Protein AF-A0A7M1KQM7-F1 (afdb_monomer_lite)

Structure (mmCIF, N/CA/C/O backbone):
data_AF-A0A7M1KQM7-F1
#
_entry.id   AF-A0A7M1KQM7-F1
#
loop_
_atom_site.group_PDB
_atom_site.id
_atom_site.type_symbol
_atom_site.label_atom_id
_atom_site.label_alt_id
_atom_site.label_comp_id
_atom_site.label_asym_id
_atom_site.label_entity_id
_atom_site.label_seq_id
_atom_site.pdbx_PDB_ins_code
_atom_site.Cartn_x
_atom_site.Cartn_y
_atom_site.Cartn_z
_atom_site.occupancy
_atom_site.B_iso_or_equiv
_atom_site.auth_seq_id
_atom_site.auth_comp_id
_atom_site.auth_asym_id
_atom_site.auth_atom_id
_atom_site.pdbx_PDB_model_num
ATOM 1 N N . MET A 1 1 ? -65.980 -14.344 124.881 1.00 56.12 1 MET A N 1
ATOM 2 C CA . MET A 1 1 ? -65.817 -13.126 124.056 1.00 56.12 1 MET A CA 1
ATOM 3 C C . MET A 1 1 ? -64.634 -13.284 123.102 1.00 56.12 1 MET A C 1
ATOM 5 O O . MET A 1 1 ? -64.828 -13.058 121.921 1.00 56.12 1 MET A O 1
ATOM 9 N N . GLU A 1 2 ? -63.477 -13.777 123.558 1.00 60.97 2 GLU A N 1
ATOM 10 C CA . GLU A 1 2 ? -62.238 -13.902 122.756 1.00 60.97 2 GLU A CA 1
ATOM 11 C C . GLU A 1 2 ? -62.325 -14.814 121.515 1.00 60.97 2 GLU A C 1
ATOM 13 O O . GLU A 1 2 ? -61.869 -14.420 120.448 1.00 60.97 2 GLU A O 1
ATOM 18 N N . ALA A 1 3 ? -62.983 -15.978 121.586 1.00 63.72 3 ALA A N 1
ATOM 19 C CA . ALA A 1 3 ? -63.083 -16.894 120.435 1.00 63.72 3 ALA A CA 1
ATOM 20 C C . ALA A 1 3 ? -63.876 -16.323 119.238 1.00 63.72 3 ALA A C 1
ATOM 22 O O . ALA A 1 3 ? -63.574 -16.627 118.091 1.00 63.72 3 ALA A O 1
ATOM 23 N N . ARG A 1 4 ? -64.867 -15.454 119.492 1.00 59.78 4 ARG A N 1
ATOM 24 C CA . ARG A 1 4 ? -65.613 -14.758 118.425 1.00 59.78 4 ARG A CA 1
ATOM 25 C C . ARG A 1 4 ? -64.806 -13.610 117.816 1.00 59.78 4 ARG A C 1
ATOM 27 O O . ARG A 1 4 ? -65.062 -13.249 116.679 1.00 59.78 4 ARG A O 1
ATOM 34 N N . VAL A 1 5 ? -63.853 -13.045 118.561 1.00 67.75 5 VAL A N 1
ATOM 35 C CA . VAL A 1 5 ? -62.966 -11.968 118.090 1.00 67.75 5 VAL A CA 1
ATOM 36 C C . VAL A 1 5 ? -61.867 -12.529 117.181 1.00 67.75 5 VAL A C 1
ATOM 38 O O . VAL A 1 5 ? -61.558 -11.904 116.174 1.00 67.75 5 VAL A O 1
ATOM 41 N N . GLY A 1 6 ? -61.340 -13.724 117.477 1.00 71.56 6 GLY A N 1
ATOM 42 C CA . GLY A 1 6 ? -60.379 -14.421 116.609 1.00 71.56 6 GLY A CA 1
ATOM 43 C C . GLY A 1 6 ? -60.964 -14.841 115.253 1.00 71.56 6 GLY A C 1
ATOM 44 O O . GLY A 1 6 ? -60.370 -14.545 114.223 1.00 71.56 6 GLY A O 1
ATOM 45 N N . ASP A 1 7 ? -62.162 -15.437 115.243 1.00 74.81 7 ASP A N 1
ATOM 46 C CA . ASP A 1 7 ? -62.882 -15.812 114.007 1.00 74.81 7 ASP A CA 1
ATOM 47 C C . ASP A 1 7 ? -63.251 -14.585 113.149 1.00 74.81 7 ASP A C 1
ATOM 49 O O . ASP A 1 7 ? -63.135 -14.599 111.925 1.00 74.81 7 ASP A O 1
ATOM 53 N N . LEU A 1 8 ? -63.636 -13.473 113.788 1.00 72.25 8 LEU A N 1
ATOM 54 C CA . LEU A 1 8 ? -63.884 -12.206 113.092 1.00 72.25 8 LEU A CA 1
ATOM 55 C C . LEU A 1 8 ? -62.605 -11.601 112.495 1.00 72.25 8 LEU A C 1
ATOM 57 O O . LEU A 1 8 ? -62.683 -11.017 111.417 1.00 72.25 8 LEU A O 1
ATOM 61 N N . ALA A 1 9 ? -61.456 -11.753 113.160 1.00 74.56 9 ALA A N 1
ATOM 62 C CA . ALA A 1 9 ? -60.165 -11.261 112.676 1.00 74.56 9 ALA A CA 1
ATOM 63 C C . ALA A 1 9 ? -59.629 -12.073 111.483 1.00 74.56 9 ALA A C 1
ATOM 65 O O . ALA A 1 9 ? -59.080 -11.506 110.542 1.00 74.56 9 ALA A O 1
ATOM 66 N N . GLU A 1 10 ? -59.813 -13.394 111.487 1.00 77.88 10 GLU A N 1
ATOM 67 C CA . GLU A 1 10 ? -59.432 -14.256 110.361 1.00 77.88 10 GLU A CA 1
ATOM 68 C C . GLU A 1 10 ? -60.314 -13.983 109.134 1.00 77.88 10 GLU A C 1
ATOM 70 O O . GLU A 1 10 ? -59.815 -13.798 108.023 1.00 77.88 10 GLU A O 1
ATOM 75 N N . ARG A 1 11 ? -61.627 -13.829 109.347 1.00 75.69 11 ARG A N 1
ATOM 76 C CA . ARG A 1 11 ? -62.571 -13.457 108.286 1.00 75.69 11 ARG A CA 1
ATOM 77 C C . ARG A 1 11 ? -62.352 -12.045 107.753 1.00 75.69 11 ARG A C 1
ATOM 79 O O . ARG A 1 11 ? -62.569 -11.839 106.564 1.00 75.69 11 ARG A O 1
ATOM 86 N N . SER A 1 12 ? -61.929 -11.082 108.579 1.00 78.94 12 SER A N 1
ATOM 87 C CA . SER A 1 12 ? -61.581 -9.740 108.088 1.00 78.94 12 SER A CA 1
ATOM 88 C C . SER A 1 12 ? -60.332 -9.755 107.210 1.00 78.94 12 SER A C 1
ATOM 90 O O . SER A 1 12 ? -60.276 -9.018 106.237 1.00 78.94 12 SER A O 1
ATOM 92 N N . LEU A 1 13 ? -59.369 -10.630 107.508 1.00 79.81 13 LEU A N 1
ATOM 93 C CA . LEU A 1 13 ? -58.123 -10.756 106.750 1.00 79.81 13 LEU A CA 1
ATOM 94 C C . LEU A 1 13 ? -58.350 -11.413 105.374 1.00 79.81 13 LEU A C 1
ATOM 96 O O . LEU A 1 13 ? -57.775 -10.976 104.378 1.00 79.81 13 LEU A O 1
ATOM 100 N N . ASP A 1 14 ? -59.230 -12.418 105.297 1.00 84.00 14 ASP A N 1
ATOM 101 C CA . ASP A 1 14 ? -59.686 -13.008 104.025 1.00 84.00 14 ASP A CA 1
ATOM 102 C C . ASP A 1 14 ? -60.515 -12.008 103.194 1.00 84.00 14 ASP A C 1
ATOM 104 O O . ASP A 1 14 ? -60.333 -11.895 101.980 1.00 84.00 14 ASP A O 1
ATOM 108 N N . LEU A 1 15 ? -61.365 -11.207 103.850 1.00 83.31 15 LEU A N 1
ATOM 109 C CA . LEU A 1 15 ? -62.095 -10.108 103.208 1.00 83.31 15 LEU A CA 1
ATOM 110 C C . LEU A 1 15 ? -61.153 -9.031 102.659 1.00 83.31 15 LEU A C 1
ATOM 112 O O . LEU A 1 15 ? -61.342 -8.620 101.519 1.00 83.31 15 LEU A O 1
ATOM 116 N N . ASP A 1 16 ? -60.120 -8.625 103.399 1.00 85.25 16 ASP A N 1
ATOM 117 C CA . ASP A 1 16 ? -59.116 -7.667 102.915 1.00 85.25 16 ASP A CA 1
ATOM 118 C C . ASP A 1 16 ? -58.360 -8.208 101.693 1.00 85.25 16 ASP A C 1
ATOM 120 O O . ASP A 1 16 ? -58.127 -7.478 100.729 1.00 85.25 16 ASP A O 1
ATOM 124 N N . GLN A 1 17 ? -58.023 -9.503 101.667 1.00 87.19 17 GLN A N 1
ATOM 125 C CA . GLN A 1 17 ? -57.405 -10.121 100.488 1.00 87.19 17 GLN A CA 1
ATOM 126 C C . GLN A 1 17 ? -58.352 -10.182 99.285 1.00 87.19 17 GLN A C 1
ATOM 128 O O . GLN A 1 17 ? -57.918 -9.970 98.149 1.00 87.19 17 GLN A O 1
ATOM 133 N N . GLN A 1 18 ? -59.636 -10.474 99.504 1.00 85.69 18 GLN A N 1
ATOM 134 C CA . GLN A 1 18 ? -60.640 -10.465 98.439 1.00 85.69 18 GLN A CA 1
ATOM 135 C C . GLN A 1 18 ? -60.878 -9.049 97.908 1.00 85.69 18 GLN A C 1
ATOM 137 O O . GLN A 1 18 ? -60.906 -8.868 96.692 1.00 85.69 18 GLN A O 1
ATOM 142 N N . VAL A 1 19 ? -60.967 -8.048 98.786 1.00 85.12 19 VAL A N 1
ATOM 143 C CA . VAL A 1 19 ? -61.084 -6.632 98.411 1.00 85.12 19 VAL A CA 1
ATOM 144 C C . VAL A 1 19 ? -59.852 -6.189 97.628 1.00 85.12 19 VAL A C 1
ATOM 146 O O . VAL A 1 19 ? -60.012 -5.663 96.534 1.00 85.12 19 VAL A O 1
ATOM 149 N N . ALA A 1 20 ? -58.638 -6.519 98.075 1.00 88.44 20 ALA A N 1
ATOM 150 C CA . ALA A 1 20 ? -57.411 -6.207 97.340 1.00 88.44 20 ALA A CA 1
ATOM 151 C C . ALA A 1 20 ? -57.357 -6.877 95.953 1.00 88.44 20 ALA A C 1
ATOM 153 O O . ALA A 1 20 ? -56.847 -6.301 94.991 1.00 88.44 20 ALA A O 1
ATOM 154 N N . ARG A 1 21 ? -57.887 -8.100 95.805 1.00 87.19 21 ARG A N 1
ATOM 155 C CA . ARG A 1 21 ? -58.015 -8.752 94.489 1.00 87.19 21 ARG A CA 1
ATOM 156 C C . ARG A 1 21 ? -59.047 -8.063 93.601 1.00 87.19 21 ARG A C 1
ATOM 158 O O . ARG A 1 21 ? -58.799 -7.945 92.406 1.00 87.19 21 ARG A O 1
ATOM 165 N N . ILE A 1 22 ? -60.172 -7.625 94.163 1.00 87.31 22 ILE A N 1
ATOM 166 C CA . ILE A 1 22 ? -61.219 -6.902 93.431 1.00 87.31 22 ILE A CA 1
ATOM 167 C C . ILE A 1 22 ? -60.716 -5.522 93.011 1.00 87.31 22 ILE A C 1
ATOM 169 O O . ILE A 1 22 ? -60.911 -5.154 91.862 1.00 87.31 22 ILE A O 1
ATOM 173 N N . GLU A 1 23 ? -60.021 -4.796 93.886 1.00 86.06 23 GLU A N 1
ATOM 174 C CA . GLU A 1 23 ? -59.410 -3.503 93.570 1.00 86.06 23 GLU A CA 1
ATOM 175 C C . GLU A 1 23 ? -58.349 -3.644 92.479 1.00 86.06 23 GLU A C 1
ATOM 177 O O . GLU A 1 23 ? -58.397 -2.916 91.495 1.00 86.06 23 GLU A O 1
ATOM 182 N N . ASN A 1 24 ? -57.458 -4.638 92.573 1.00 88.38 24 ASN A N 1
ATOM 183 C CA . ASN A 1 24 ? -56.479 -4.905 91.515 1.00 88.38 24 ASN A CA 1
ATOM 184 C C . ASN A 1 24 ? -57.142 -5.311 90.191 1.00 88.38 24 ASN A C 1
ATOM 186 O O . ASN A 1 24 ? -56.707 -4.876 89.127 1.00 88.38 24 ASN A O 1
ATOM 190 N N . ALA A 1 25 ? -58.194 -6.133 90.234 1.00 87.50 25 ALA A N 1
ATOM 191 C CA . ALA A 1 25 ? -58.947 -6.508 89.041 1.00 87.50 25 ALA A CA 1
ATOM 192 C C . ALA A 1 25 ? -59.708 -5.314 88.447 1.00 87.50 25 ALA A C 1
ATOM 194 O O . ALA A 1 25 ? -59.802 -5.209 87.227 1.00 87.50 25 ALA A O 1
ATOM 195 N N . ASN A 1 26 ? -60.220 -4.413 89.289 1.00 88.69 26 ASN A N 1
ATOM 196 C CA . ASN A 1 26 ? -60.906 -3.201 88.865 1.00 88.69 26 ASN A CA 1
ATOM 197 C C . ASN A 1 26 ? -59.924 -2.202 88.238 1.00 88.69 26 ASN A C 1
ATOM 199 O O . ASN A 1 26 ? -60.187 -1.727 87.141 1.00 88.69 26 ASN A O 1
ATOM 203 N N . SER A 1 27 ? -58.756 -1.978 88.849 1.00 87.25 27 SER A N 1
ATOM 204 C CA . SER A 1 27 ? -57.686 -1.155 88.265 1.00 87.25 27 SER A CA 1
ATOM 205 C C . SER A 1 27 ? -57.189 -1.725 86.935 1.00 87.25 27 SER A C 1
ATOM 207 O O . SER A 1 27 ? -57.088 -1.001 85.950 1.00 87.25 27 SER A O 1
ATOM 209 N N . ALA A 1 28 ? -56.966 -3.041 86.852 1.00 85.38 28 ALA A N 1
ATOM 210 C CA . ALA A 1 28 ? -56.590 -3.683 85.594 1.00 85.38 28 ALA A CA 1
ATOM 211 C C . ALA A 1 28 ? -57.697 -3.573 84.527 1.00 85.38 28 ALA A C 1
ATOM 213 O O . ALA A 1 28 ? -57.399 -3.420 83.346 1.00 85.38 28 ALA A O 1
ATOM 214 N N . ALA A 1 29 ? -58.974 -3.633 84.921 1.00 87.62 29 ALA A N 1
ATOM 215 C CA . ALA A 1 29 ? -60.106 -3.443 84.016 1.00 87.62 29 ALA A CA 1
ATOM 216 C C . ALA A 1 29 ? -60.269 -1.982 83.557 1.00 87.62 29 ALA A C 1
ATOM 218 O O . ALA A 1 29 ? -60.734 -1.760 82.439 1.00 87.62 29 ALA A O 1
ATOM 219 N N . GLU A 1 30 ? -59.875 -1.004 84.380 1.00 87.69 30 GLU A N 1
ATOM 220 C CA . GLU A 1 30 ? -59.833 0.420 84.024 1.00 87.69 30 GLU A CA 1
ATOM 221 C C . GLU A 1 30 ? -58.692 0.744 83.042 1.00 87.69 30 GLU A C 1
ATOM 223 O O . GLU A 1 30 ? -58.880 1.568 82.147 1.00 87.69 30 GLU A O 1
ATOM 228 N N . GLU A 1 31 ? -57.544 0.066 83.151 1.00 89.31 31 GLU A N 1
ATOM 229 C CA . GLU A 1 31 ? -56.387 0.241 82.253 1.00 89.31 31 GLU A CA 1
ATOM 230 C C . GLU A 1 31 ? -56.519 -0.537 80.927 1.00 89.31 31 GLU A C 1
ATOM 232 O O . GLU A 1 31 ? -56.030 -0.094 79.882 1.00 89.31 31 GLU A O 1
ATOM 237 N N . LEU A 1 32 ? -57.255 -1.656 80.925 1.00 92.31 32 LEU A N 1
ATOM 238 C CA . LEU A 1 32 ? -57.437 -2.538 79.764 1.00 92.31 32 LEU A CA 1
ATOM 239 C C . LEU A 1 32 ? -57.868 -1.821 78.463 1.00 92.31 32 LEU A C 1
ATOM 241 O O . LEU A 1 32 ? -57.336 -2.157 77.401 1.00 92.31 32 LEU A O 1
ATOM 245 N N . PRO A 1 33 ? -58.807 -0.849 78.467 1.00 91.44 33 PRO A N 1
ATOM 246 C CA . PRO A 1 33 ? -59.205 -0.137 77.255 1.00 91.44 33 PRO A CA 1
ATOM 247 C C . PRO A 1 33 ? -58.061 0.687 76.653 1.00 91.44 33 PRO A C 1
ATOM 249 O O . PRO A 1 33 ? -57.935 0.739 75.428 1.00 91.44 33 PRO A O 1
ATOM 252 N N . ALA A 1 34 ? -57.223 1.307 77.492 1.00 90.69 34 ALA A N 1
ATOM 253 C CA . ALA A 1 34 ? -56.072 2.091 77.050 1.00 90.69 34 ALA A CA 1
ATOM 254 C C . ALA A 1 34 ? -54.993 1.185 76.439 1.00 90.69 34 ALA A C 1
ATOM 256 O O . ALA A 1 34 ? -54.490 1.474 75.351 1.00 90.69 34 ALA A O 1
ATOM 257 N N . ASP A 1 35 ? -54.721 0.041 77.066 1.00 92.00 35 ASP A N 1
ATOM 258 C CA . ASP A 1 35 ? -53.799 -0.963 76.530 1.00 92.00 35 ASP A CA 1
ATOM 259 C C . ASP A 1 35 ? -54.292 -1.546 75.203 1.00 92.00 35 ASP A C 1
ATOM 261 O O . ASP A 1 35 ? -53.525 -1.655 74.246 1.00 92.00 35 ASP A O 1
ATOM 265 N N . LEU A 1 36 ? -55.587 -1.863 75.088 1.00 93.56 36 LEU A N 1
ATOM 266 C CA . LEU A 1 36 ? -56.189 -2.325 73.832 1.00 93.56 36 LEU A CA 1
ATOM 267 C C . LEU A 1 36 ? -56.081 -1.275 72.718 1.00 93.56 36 LEU A C 1
ATOM 269 O O . LEU A 1 36 ? -55.840 -1.630 71.558 1.00 93.56 36 LEU A O 1
ATOM 273 N N . GLN A 1 37 ? -56.233 0.008 73.054 1.00 93.56 37 GLN A N 1
ATOM 274 C CA . GLN A 1 37 ? -56.046 1.119 72.123 1.00 93.56 37 GLN A CA 1
ATOM 275 C C . GLN A 1 37 ? -54.586 1.189 71.643 1.00 93.56 37 GLN A C 1
ATOM 277 O O . GLN A 1 37 ? -54.341 1.211 70.435 1.00 93.56 37 GLN A O 1
ATOM 282 N N . LEU A 1 38 ? -53.619 1.126 72.565 1.00 94.06 38 LEU A N 1
ATOM 283 C CA . LEU A 1 38 ? -52.185 1.114 72.255 1.00 94.06 38 LEU A CA 1
ATOM 284 C C . LEU A 1 38 ? -51.795 -0.087 71.389 1.00 94.06 38 LEU A C 1
ATOM 286 O O . LEU A 1 38 ? -51.053 0.058 70.418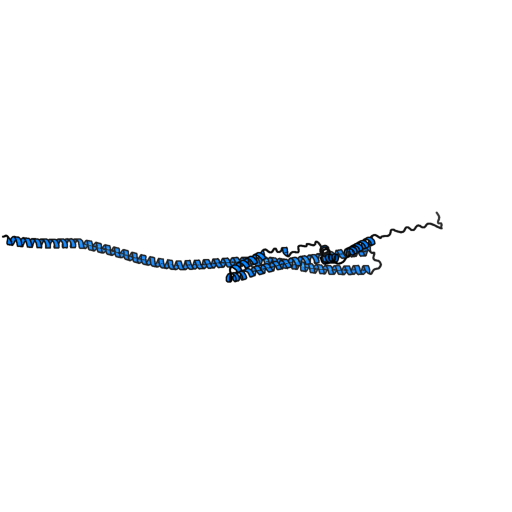 1.00 94.06 38 LEU A O 1
ATOM 290 N N . LEU A 1 39 ? -52.328 -1.273 71.686 1.00 93.94 39 LEU A N 1
ATOM 291 C CA . LEU A 1 39 ? -52.055 -2.497 70.931 1.00 93.94 39 LEU A CA 1
ATOM 292 C C . LEU A 1 39 ? -52.630 -2.416 69.510 1.00 93.94 39 LEU A C 1
ATOM 294 O O . LEU A 1 39 ? -52.005 -2.872 68.549 1.00 93.94 39 LEU A O 1
ATOM 298 N N . LYS A 1 40 ? -53.798 -1.779 69.354 1.00 95.06 40 LYS A N 1
ATOM 299 C CA . LYS A 1 40 ? -54.407 -1.498 68.049 1.00 95.06 40 LYS A CA 1
ATOM 300 C C . LYS A 1 40 ? -53.572 -0.507 67.236 1.00 95.06 40 LYS A C 1
ATOM 302 O O . LYS A 1 40 ? -53.341 -0.755 66.052 1.00 95.06 40 LYS A O 1
ATOM 307 N N . GLU A 1 41 ? -53.085 0.567 67.853 1.00 94.19 41 GLU A N 1
ATOM 308 C CA . GLU A 1 41 ? -52.198 1.543 67.207 1.00 94.19 41 GLU A CA 1
ATOM 309 C C . GLU A 1 41 ? -50.846 0.929 66.828 1.00 94.19 41 GLU A C 1
ATOM 311 O O . GLU A 1 41 ? -50.373 1.111 65.705 1.00 94.19 41 GLU A O 1
ATOM 316 N N . ALA A 1 42 ? -50.242 0.143 67.721 1.00 94.19 42 ALA A N 1
ATOM 317 C CA . ALA A 1 42 ? -49.013 -0.592 67.442 1.00 94.19 42 ALA A CA 1
ATOM 318 C C . ALA A 1 42 ? -49.205 -1.555 66.262 1.00 94.19 42 ALA A C 1
ATOM 320 O O . ALA A 1 42 ? -48.381 -1.583 65.348 1.00 94.19 42 ALA A O 1
ATOM 321 N N . ARG A 1 43 ? -50.331 -2.279 66.215 1.00 94.88 43 ARG A N 1
ATOM 322 C CA . ARG A 1 43 ? -50.672 -3.166 65.095 1.00 94.88 43 ARG A CA 1
ATOM 323 C C . ARG A 1 43 ? -50.855 -2.403 63.783 1.00 94.88 43 ARG A C 1
ATOM 325 O O . ARG A 1 43 ? -50.395 -2.878 62.750 1.00 94.88 43 ARG A O 1
ATOM 332 N N . GLN A 1 44 ? -51.477 -1.223 63.812 1.00 95.88 44 GLN A N 1
ATOM 333 C CA . GLN A 1 44 ? -51.585 -0.358 62.631 1.00 95.88 44 GLN A CA 1
ATOM 334 C C . GLN A 1 44 ? -50.215 0.129 62.147 1.00 95.88 44 GLN A C 1
ATOM 336 O O . GLN A 1 44 ? -49.956 0.112 60.947 1.00 95.88 44 GLN A O 1
ATOM 341 N N . ARG A 1 45 ? -49.314 0.516 63.058 1.00 95.25 45 ARG A N 1
ATOM 342 C CA . ARG A 1 45 ? -47.940 0.900 62.697 1.00 95.25 45 ARG A CA 1
ATOM 343 C C . ARG A 1 45 ? -47.178 -0.261 62.069 1.00 95.25 45 ARG A C 1
ATOM 345 O O . ARG A 1 45 ? -46.521 -0.059 61.054 1.00 95.25 45 ARG A O 1
ATOM 352 N N . VAL A 1 46 ? -47.299 -1.465 62.629 1.00 96.06 46 VAL A N 1
ATOM 353 C CA . VAL A 1 46 ? -46.702 -2.677 62.048 1.00 96.06 46 VAL A CA 1
ATOM 354 C C . VAL A 1 46 ? -47.247 -2.925 60.642 1.00 96.06 46 VAL A C 1
ATOM 356 O O . VAL A 1 46 ? -46.459 -3.167 59.738 1.00 96.06 46 VAL A O 1
ATOM 359 N N . ASP A 1 47 ? -48.557 -2.794 60.422 1.00 94.81 47 ASP A N 1
ATOM 360 C CA . ASP A 1 47 ? -49.166 -2.977 59.095 1.00 94.81 47 ASP A CA 1
ATOM 361 C C . ASP A 1 47 ? -48.642 -1.963 58.059 1.00 94.81 47 ASP A C 1
ATOM 363 O O . ASP A 1 47 ? -48.351 -2.325 56.920 1.00 94.81 47 ASP A O 1
ATOM 367 N N . ILE A 1 48 ? -48.449 -0.700 58.460 1.00 95.25 48 ILE A N 1
ATOM 368 C CA . ILE A 1 48 ? -47.843 0.335 57.605 1.00 95.25 48 ILE A CA 1
ATOM 369 C C . ILE A 1 48 ? -46.390 -0.017 57.267 1.00 95.25 48 ILE A C 1
ATOM 371 O O . ILE A 1 48 ? -45.993 0.078 56.107 1.00 95.25 48 ILE A O 1
ATOM 375 N N . VAL A 1 49 ? -45.602 -0.438 58.260 1.00 95.50 49 VAL A N 1
ATOM 376 C CA . VAL A 1 49 ? -44.194 -0.812 58.062 1.00 95.50 49 VAL A CA 1
ATOM 377 C C . VAL A 1 49 ? -44.071 -2.036 57.157 1.00 95.50 49 VAL A C 1
ATOM 379 O O . VAL A 1 49 ? -43.228 -2.037 56.268 1.00 95.50 49 VAL A O 1
ATOM 382 N N . VAL A 1 50 ? -44.929 -3.046 57.329 1.00 96.06 50 VAL A N 1
ATOM 383 C CA . VAL A 1 50 ? -44.952 -4.242 56.472 1.00 96.06 50 VAL A CA 1
ATOM 384 C C . VAL A 1 50 ? -45.290 -3.868 55.029 1.00 96.06 50 VAL A C 1
ATOM 386 O O . VAL A 1 50 ? -44.567 -4.262 54.120 1.00 96.06 50 VAL A O 1
ATOM 389 N N . LYS A 1 51 ? -46.310 -3.028 54.810 1.00 95.06 51 LYS A N 1
ATOM 390 C CA . LYS A 1 51 ? -46.647 -2.527 53.465 1.00 95.06 51 LYS A CA 1
ATOM 391 C C . LYS A 1 51 ? -45.506 -1.728 52.831 1.00 95.06 51 LYS A C 1
ATOM 393 O O . LYS A 1 51 ? -45.261 -1.865 51.635 1.00 95.06 51 LYS A O 1
ATOM 398 N N . GLY A 1 52 ? -44.811 -0.908 53.622 1.00 95.25 52 GLY A N 1
ATOM 399 C CA . GLY A 1 52 ? -43.611 -0.197 53.181 1.00 95.25 52 GLY A CA 1
ATOM 400 C C . GLY A 1 52 ? -42.498 -1.162 52.768 1.00 95.25 52 GLY A C 1
ATOM 401 O O . GLY A 1 52 ? -41.971 -1.050 51.667 1.00 95.25 52 GLY A O 1
ATOM 402 N N . ALA A 1 53 ? -42.220 -2.169 53.598 1.00 95.56 53 ALA A N 1
ATOM 403 C CA . ALA A 1 53 ? -41.206 -3.183 53.328 1.00 95.56 53 ALA A CA 1
ATOM 404 C C . ALA A 1 53 ? -41.514 -4.022 52.075 1.00 95.56 53 ALA A C 1
ATOM 406 O O . ALA A 1 53 ? -40.601 -4.316 51.303 1.00 95.56 53 ALA A O 1
ATOM 407 N N . ASP A 1 54 ? -42.780 -4.372 51.832 1.00 94.88 54 ASP A N 1
ATOM 408 C CA . ASP A 1 54 ? -43.195 -5.077 50.612 1.00 94.88 54 ASP A CA 1
ATOM 409 C C . ASP A 1 54 ? -42.980 -4.214 49.357 1.00 94.88 54 ASP A C 1
ATOM 411 O O . ASP A 1 54 ? -42.482 -4.701 48.337 1.00 94.88 54 ASP A O 1
ATOM 415 N N . SER A 1 55 ? -43.299 -2.917 49.439 1.00 95.75 55 SER A N 1
ATOM 416 C CA . SER A 1 55 ? -43.046 -1.955 48.359 1.00 95.75 55 SER A CA 1
ATOM 417 C C . SER A 1 55 ? -41.549 -1.785 48.086 1.00 95.75 55 SER A C 1
ATOM 419 O O . SER A 1 55 ? -41.117 -1.831 46.932 1.00 95.75 55 SER A O 1
ATOM 421 N N . ASP A 1 56 ? -40.742 -1.629 49.136 1.00 95.00 56 ASP A N 1
ATOM 422 C CA . ASP A 1 56 ? -39.290 -1.483 49.020 1.00 95.00 56 ASP A CA 1
ATOM 423 C C . ASP A 1 56 ? -38.651 -2.749 48.444 1.00 95.00 56 ASP A C 1
ATOM 425 O O . ASP A 1 56 ? -37.796 -2.667 47.561 1.00 95.00 56 ASP A O 1
ATOM 429 N N . LYS A 1 57 ? -39.111 -3.934 48.862 1.00 95.88 57 LYS A N 1
ATOM 430 C CA . LYS A 1 57 ? -38.669 -5.210 48.292 1.00 95.88 57 LYS A CA 1
ATOM 431 C C . LYS A 1 57 ? -38.949 -5.276 46.790 1.00 95.88 57 LYS A C 1
ATOM 433 O O . LYS A 1 57 ? -38.054 -5.636 46.026 1.00 95.88 57 LYS A O 1
ATOM 438 N N . ALA A 1 58 ? -40.148 -4.886 46.354 1.00 95.31 58 ALA A N 1
ATOM 439 C CA . ALA A 1 58 ? -40.491 -4.846 44.934 1.00 95.31 58 ALA A CA 1
ATOM 440 C C . ALA A 1 58 ? -39.602 -3.855 44.155 1.00 95.31 58 ALA A C 1
ATOM 442 O O . ALA A 1 58 ? -39.144 -4.159 43.050 1.00 95.31 58 ALA A O 1
ATOM 443 N N . ALA A 1 59 ? -39.303 -2.690 44.739 1.00 95.94 59 ALA A N 1
ATOM 444 C CA . ALA A 1 59 ? -38.398 -1.711 44.143 1.00 95.94 59 ALA A CA 1
ATOM 445 C C . ALA A 1 59 ? -36.958 -2.242 44.026 1.00 95.94 59 ALA A C 1
ATOM 447 O O . ALA A 1 59 ? -36.318 -2.043 42.989 1.00 95.94 59 ALA A O 1
ATOM 448 N N . ILE A 1 60 ? -36.466 -2.953 45.047 1.00 96.50 60 ILE A N 1
ATOM 449 C CA . ILE A 1 60 ? -35.139 -3.584 45.059 1.00 96.50 60 ILE A CA 1
ATOM 450 C C . ILE A 1 60 ? -35.051 -4.691 44.005 1.00 96.50 60 ILE A C 1
ATOM 452 O O . ILE A 1 60 ? -34.075 -4.731 43.259 1.00 96.50 60 ILE A O 1
ATOM 456 N N . GLU A 1 61 ? -36.059 -5.556 43.882 1.00 96.31 61 GLU A N 1
ATOM 457 C CA . GLU A 1 61 ? -36.084 -6.597 42.844 1.00 96.31 61 GLU A CA 1
ATOM 458 C C . GLU A 1 61 ? -36.089 -5.987 41.433 1.00 96.31 61 GLU A C 1
ATOM 460 O O . GLU A 1 61 ? -35.327 -6.414 40.562 1.00 96.31 61 GLU A O 1
ATOM 465 N N . ALA A 1 62 ? -36.867 -4.921 41.216 1.00 96.19 62 ALA A N 1
ATOM 466 C CA . ALA A 1 62 ? -36.877 -4.193 39.949 1.00 96.19 62 ALA A CA 1
ATOM 467 C C . ALA A 1 62 ? -35.550 -3.466 39.663 1.00 96.19 62 ALA A C 1
ATOM 469 O O . ALA A 1 62 ? -35.145 -3.336 38.506 1.00 96.19 62 ALA A O 1
ATOM 470 N N . ALA A 1 63 ? -34.871 -2.949 40.690 1.00 95.62 63 ALA A N 1
ATOM 471 C CA . ALA A 1 63 ? -33.544 -2.352 40.552 1.00 95.62 63 ALA A CA 1
ATOM 472 C C . ALA A 1 63 ? -32.489 -3.416 40.225 1.00 95.62 63 ALA A C 1
ATOM 474 O O . ALA A 1 63 ? -31.698 -3.217 39.307 1.00 95.62 63 ALA A O 1
ATOM 475 N N . LYS A 1 64 ? -32.527 -4.569 40.902 1.00 97.12 64 LYS A N 1
ATOM 476 C CA . LYS A 1 64 ? -31.621 -5.694 40.654 1.00 97.12 64 LYS A CA 1
ATOM 477 C C . LYS A 1 64 ? -31.732 -6.194 39.215 1.00 97.12 64 LYS A C 1
ATOM 479 O O . LYS A 1 64 ? -30.717 -6.300 38.538 1.00 97.12 64 LYS A O 1
ATOM 484 N N . LYS A 1 65 ? -32.956 -6.397 38.719 1.00 96.81 65 LYS A N 1
ATOM 485 C CA . LYS A 1 65 ? -33.184 -6.812 37.328 1.00 96.81 65 LYS A CA 1
ATOM 486 C C . LYS A 1 65 ? -32.615 -5.802 36.322 1.00 96.81 65 LYS A C 1
ATOM 488 O O . LYS A 1 65 ? -31.982 -6.190 35.348 1.00 96.81 65 LYS A O 1
ATOM 493 N N . ARG A 1 66 ? -32.788 -4.501 36.586 1.00 96.69 66 ARG A N 1
ATOM 494 C CA . ARG A 1 66 ? -32.203 -3.437 35.755 1.00 96.69 66 ARG A CA 1
ATOM 495 C C . ARG A 1 66 ? -30.678 -3.449 35.781 1.00 96.69 66 ARG A C 1
ATOM 497 O O . ARG A 1 66 ? -30.075 -3.213 34.744 1.00 96.69 66 ARG A O 1
ATOM 504 N N . ILE A 1 67 ? -30.061 -3.719 36.932 1.00 96.75 67 ILE A N 1
ATOM 505 C CA . ILE A 1 67 ? -28.601 -3.835 37.054 1.00 96.75 67 ILE A CA 1
ATOM 506 C C . ILE A 1 67 ? -28.089 -5.030 36.248 1.00 96.75 67 ILE A C 1
ATOM 508 O O . ILE A 1 67 ? -27.135 -4.865 35.500 1.00 96.75 67 ILE A O 1
ATOM 512 N N . GLU A 1 68 ? -28.747 -6.188 36.337 1.00 96.62 68 GLU A N 1
ATOM 513 C CA . GLU A 1 68 ? -28.386 -7.383 35.558 1.00 96.62 68 GLU A CA 1
ATOM 514 C C . GLU A 1 68 ? -28.495 -7.121 34.040 1.00 96.62 68 GLU A C 1
ATOM 516 O O . GLU A 1 68 ? -27.587 -7.453 33.280 1.00 96.62 68 GLU A O 1
ATOM 521 N N . GLU A 1 69 ? -29.560 -6.450 33.584 1.00 96.50 69 GLU A N 1
ATOM 522 C CA . GLU A 1 69 ? -29.710 -6.033 32.178 1.00 96.50 69 GLU A CA 1
ATOM 523 C C . GLU A 1 69 ? -28.624 -5.027 31.746 1.00 96.50 69 GLU A C 1
ATOM 525 O O . GLU A 1 69 ? -28.097 -5.100 30.627 1.00 96.50 69 GLU A O 1
ATOM 530 N N . LEU A 1 70 ? -28.259 -4.093 32.631 1.00 97.19 70 LEU A N 1
ATOM 531 C CA . LEU A 1 70 ? -27.206 -3.113 32.372 1.00 97.19 70 LEU A CA 1
ATOM 532 C C . LEU A 1 70 ? -25.828 -3.776 32.299 1.00 97.19 70 LEU A C 1
ATOM 534 O O . LEU A 1 70 ? -25.037 -3.421 31.432 1.00 97.19 70 LEU A O 1
ATOM 538 N N . GLU A 1 71 ? -25.553 -4.746 33.170 1.00 96.75 71 GLU A N 1
ATOM 539 C CA . GLU A 1 71 ? -24.300 -5.501 33.199 1.00 96.75 71 GLU A CA 1
ATOM 540 C C . GLU A 1 71 ? -24.089 -6.256 31.883 1.00 96.75 71 GLU A C 1
ATOM 542 O O . GLU A 1 71 ? -23.024 -6.138 31.278 1.00 96.75 71 GLU A O 1
ATOM 547 N N . VAL A 1 72 ? -25.135 -6.914 31.371 1.00 96.81 72 VAL A N 1
ATOM 548 C CA . VAL A 1 72 ? -25.117 -7.570 30.051 1.00 96.81 72 VAL A CA 1
ATOM 549 C C . VAL A 1 72 ? -24.895 -6.561 28.919 1.00 96.81 72 VAL A C 1
ATOM 551 O O . VAL A 1 72 ? -24.169 -6.828 27.961 1.00 96.81 72 VAL A O 1
ATOM 554 N N . THR A 1 73 ? -25.509 -5.381 29.006 1.00 96.94 73 THR A N 1
ATOM 555 C CA . THR A 1 73 ? -25.347 -4.339 27.980 1.00 96.94 73 THR A CA 1
ATOM 556 C C . THR A 1 73 ? -23.929 -3.770 27.985 1.00 96.94 73 THR A C 1
ATOM 558 O O . THR A 1 73 ? -23.335 -3.586 26.924 1.00 96.94 73 THR A O 1
ATOM 561 N N . ILE A 1 74 ? -23.366 -3.524 29.169 1.00 96.88 74 ILE A N 1
ATOM 562 C CA . ILE A 1 74 ? -22.001 -3.021 29.347 1.00 96.88 74 ILE A CA 1
ATOM 563 C C . ILE A 1 74 ? -20.985 -4.064 28.886 1.00 96.88 74 ILE A C 1
ATOM 565 O O . ILE A 1 74 ? -20.036 -3.706 28.188 1.00 96.88 74 ILE A O 1
ATOM 569 N N . SER A 1 75 ? -21.178 -5.343 29.225 1.00 96.81 75 SER A N 1
ATOM 570 C CA . SER A 1 75 ? -20.274 -6.409 28.788 1.00 96.81 75 SER A CA 1
ATOM 571 C C . SER A 1 75 ? -20.265 -6.531 27.266 1.00 96.81 75 SER A C 1
ATOM 573 O O . SER A 1 75 ? -19.194 -6.592 26.665 1.00 96.81 75 SER A O 1
ATOM 575 N N . LYS A 1 76 ? -21.444 -6.468 26.637 1.00 96.88 76 LYS A N 1
ATOM 576 C CA . LYS A 1 76 ? -21.577 -6.495 25.180 1.00 96.88 76 LYS A CA 1
ATOM 577 C C . LYS A 1 76 ? -20.956 -5.264 24.519 1.00 96.88 76 LYS A C 1
ATOM 579 O O . LYS A 1 76 ? -20.191 -5.402 23.574 1.00 96.88 76 LYS A O 1
ATOM 584 N N . ALA A 1 77 ? -21.213 -4.068 25.047 1.00 96.25 77 ALA A N 1
ATOM 585 C CA . ALA A 1 77 ? -20.611 -2.838 24.536 1.00 96.25 77 ALA A CA 1
ATOM 586 C C . ALA A 1 77 ? -19.076 -2.848 24.659 1.00 96.25 77 ALA A C 1
ATOM 588 O O . ALA A 1 77 ? -18.382 -2.352 23.772 1.00 96.25 77 ALA A O 1
ATOM 589 N N . ALA A 1 78 ? -18.533 -3.430 25.733 1.00 96.25 78 ALA A N 1
ATOM 590 C CA . ALA A 1 78 ? -17.093 -3.595 25.908 1.00 96.25 78 ALA A CA 1
ATOM 591 C C . ALA A 1 78 ? -16.492 -4.593 24.903 1.00 96.25 78 ALA A C 1
ATOM 593 O O . ALA A 1 78 ? -15.391 -4.364 24.402 1.00 96.25 78 ALA A O 1
ATOM 594 N N . GLU A 1 79 ? -17.200 -5.681 24.593 1.00 96.56 79 GLU A N 1
ATOM 595 C CA . GLU A 1 79 ? -16.807 -6.643 23.558 1.00 96.56 79 GLU A CA 1
ATOM 596 C C . GLU A 1 79 ? -16.836 -6.007 22.160 1.00 96.56 79 GLU A C 1
ATOM 598 O O . GLU A 1 79 ? -15.842 -6.065 21.435 1.00 96.56 79 GLU A O 1
ATOM 603 N N . ASP A 1 80 ? -17.914 -5.297 21.824 1.00 95.88 80 ASP A N 1
ATOM 604 C CA . ASP A 1 80 ? -18.048 -4.572 20.559 1.00 95.88 80 ASP A CA 1
ATOM 605 C C . ASP A 1 80 ? -16.942 -3.514 20.398 1.00 95.88 80 ASP A C 1
ATOM 607 O O . ASP A 1 80 ? -16.321 -3.415 19.339 1.00 95.88 80 ASP A O 1
ATOM 611 N N . ALA A 1 81 ? -16.624 -2.761 21.457 1.00 95.31 81 ALA A N 1
ATOM 612 C CA . ALA A 1 81 ? -15.547 -1.771 21.436 1.00 95.31 81 ALA A CA 1
ATOM 613 C C . ALA A 1 81 ? -14.163 -2.402 21.193 1.00 95.31 81 ALA A C 1
ATOM 615 O O . ALA A 1 81 ? -13.352 -1.843 20.447 1.00 95.31 81 ALA A O 1
ATOM 616 N N . ARG A 1 82 ? -13.889 -3.575 21.782 1.00 94.94 82 ARG A N 1
ATOM 617 C CA . ARG A 1 82 ? -12.645 -4.326 21.532 1.00 94.94 82 ARG A CA 1
ATOM 618 C C . ARG A 1 82 ? -12.566 -4.787 20.081 1.00 94.94 82 ARG A C 1
ATOM 620 O O . ARG A 1 82 ? -11.556 -4.534 19.431 1.00 94.94 82 ARG A O 1
ATOM 627 N N . ASN A 1 83 ? -13.652 -5.356 19.562 1.00 94.88 83 ASN A N 1
ATOM 628 C CA . ASN A 1 83 ? -13.731 -5.812 18.175 1.00 94.88 83 ASN A CA 1
ATOM 629 C C . ASN A 1 83 ? -13.520 -4.657 17.185 1.00 94.88 83 ASN A C 1
ATOM 631 O O . ASN A 1 83 ? -12.767 -4.788 16.223 1.00 94.88 83 ASN A O 1
ATOM 635 N N . VAL A 1 84 ? -14.139 -3.498 17.434 1.00 94.75 84 VAL A N 1
ATOM 636 C CA . VAL A 1 84 ? -13.949 -2.298 16.604 1.00 94.75 84 VAL A CA 1
ATOM 637 C C . VAL A 1 84 ? -12.505 -1.801 16.663 1.00 94.75 84 VAL A C 1
ATOM 639 O O . VAL A 1 84 ? -11.953 -1.433 15.629 1.00 94.75 84 VAL A O 1
ATOM 642 N N . THR A 1 85 ? -11.873 -1.810 17.839 1.00 92.38 85 THR A N 1
ATOM 643 C CA . THR A 1 85 ? -10.468 -1.390 17.987 1.00 92.38 85 THR A CA 1
ATOM 644 C C . THR A 1 85 ? -9.537 -2.294 17.177 1.00 92.38 85 THR A C 1
ATOM 646 O O . THR A 1 85 ? -8.719 -1.794 16.406 1.00 92.38 85 THR A O 1
ATOM 649 N N . GLU A 1 86 ? -9.720 -3.612 17.265 1.00 89.62 86 GLU A N 1
ATOM 650 C CA . GLU A 1 86 ? -8.928 -4.586 16.509 1.00 89.62 86 GLU A CA 1
ATOM 651 C C . GLU A 1 86 ? -9.138 -4.443 14.990 1.00 89.62 86 GLU A C 1
ATOM 653 O O . GLU A 1 86 ? -8.178 -4.430 14.215 1.00 89.62 86 GLU A O 1
ATOM 658 N N . LEU A 1 87 ? -10.386 -4.253 14.548 1.00 89.00 87 LEU A N 1
ATOM 659 C CA . LEU A 1 87 ? -10.711 -3.991 13.143 1.00 89.00 87 LEU A CA 1
ATOM 660 C C . LEU A 1 87 ? -10.069 -2.696 12.634 1.00 89.00 87 LEU A C 1
ATOM 662 O O . LEU A 1 87 ? -9.561 -2.670 11.514 1.00 89.00 87 LEU A O 1
ATOM 666 N N . CYS A 1 88 ? -10.068 -1.635 13.442 1.00 89.44 88 CYS A N 1
ATOM 667 C CA . CYS A 1 88 ? -9.410 -0.377 13.107 1.00 89.44 88 CYS A CA 1
ATOM 668 C C . CYS A 1 88 ? -7.899 -0.568 12.935 1.00 89.44 88 CYS A C 1
ATOM 670 O O . CYS A 1 88 ? -7.354 -0.127 11.925 1.00 89.44 88 CYS A O 1
ATOM 672 N N . GLU A 1 89 ? -7.219 -1.248 13.861 1.00 85.88 89 GLU A N 1
ATOM 673 C CA . GLU A 1 89 ? -5.779 -1.525 13.751 1.00 85.88 89 GLU A CA 1
ATOM 674 C C . GLU A 1 89 ? -5.443 -2.337 12.491 1.00 85.88 89 GLU A C 1
ATOM 676 O O . GLU A 1 89 ? -4.521 -1.989 11.743 1.00 85.88 89 GLU A O 1
ATOM 681 N N . GLN A 1 90 ? -6.232 -3.376 12.200 1.00 85.19 90 GLN A N 1
ATOM 682 C CA . GLN A 1 90 ? -6.082 -4.175 10.982 1.00 85.19 90 GLN A CA 1
ATOM 683 C C . GLN A 1 90 ? -6.323 -3.336 9.719 1.00 85.19 90 GLN A C 1
ATOM 685 O O . GLN A 1 90 ? -5.546 -3.417 8.764 1.00 85.19 90 GLN A O 1
ATOM 690 N N . ALA A 1 91 ? -7.360 -2.493 9.712 1.00 86.31 91 ALA A N 1
ATOM 691 C CA . ALA A 1 91 ? -7.683 -1.621 8.590 1.00 86.31 91 ALA A CA 1
ATOM 692 C C . ALA A 1 91 ? -6.605 -0.555 8.354 1.00 86.31 91 ALA A C 1
ATOM 694 O O . ALA A 1 91 ? -6.232 -0.330 7.205 1.00 86.31 91 ALA A O 1
ATOM 695 N N . TYR A 1 92 ? -6.060 0.064 9.405 1.00 85.00 92 TYR A N 1
ATOM 696 C CA . TYR A 1 92 ? -4.985 1.055 9.291 1.00 85.00 92 TYR A CA 1
ATOM 697 C C . TYR A 1 92 ? -3.697 0.450 8.735 1.00 85.00 92 TYR A C 1
ATOM 699 O O . TYR A 1 92 ? -3.080 1.025 7.832 1.00 85.00 92 TYR A O 1
ATOM 707 N N . ALA A 1 93 ? -3.299 -0.721 9.231 1.00 82.44 93 ALA A N 1
ATOM 708 C CA . ALA A 1 93 ? -2.133 -1.423 8.709 1.00 82.44 93 ALA A CA 1
ATOM 709 C C . ALA A 1 93 ? -2.346 -1.835 7.242 1.00 82.44 93 ALA A C 1
ATOM 711 O O . ALA A 1 93 ? -1.529 -1.514 6.372 1.00 82.44 93 ALA A O 1
ATOM 712 N N . SER A 1 94 ? -3.518 -2.403 6.932 1.00 84.88 94 SER A N 1
ATOM 713 C CA . SER A 1 94 ? -3.890 -2.741 5.561 1.00 84.88 94 SER A CA 1
ATOM 714 C C . SER A 1 94 ? -3.898 -1.521 4.642 1.00 84.88 94 SER A C 1
ATOM 716 O O . SER A 1 94 ? -3.350 -1.599 3.547 1.00 84.88 94 SER A O 1
ATOM 718 N N . ALA A 1 95 ? -4.467 -0.394 5.067 1.00 88.81 95 ALA A N 1
ATOM 719 C CA . ALA A 1 95 ? -4.512 0.844 4.294 1.00 88.81 95 ALA A CA 1
ATOM 720 C C . ALA A 1 95 ? -3.115 1.430 4.046 1.00 88.81 95 ALA A C 1
ATOM 722 O O . ALA A 1 95 ? -2.842 1.964 2.973 1.00 88.81 95 ALA A O 1
ATOM 723 N N . THR A 1 96 ? -2.206 1.301 5.013 1.00 87.69 96 THR A N 1
ATOM 724 C CA . THR A 1 96 ? -0.823 1.776 4.873 1.00 87.69 96 THR A CA 1
ATOM 725 C C . THR A 1 96 ? -0.074 0.962 3.819 1.00 87.69 96 THR A C 1
ATOM 727 O O . THR A 1 96 ? 0.546 1.528 2.917 1.00 87.69 96 THR A O 1
ATOM 730 N N . SER A 1 97 ? -0.173 -0.369 3.882 1.00 87.81 97 SER A N 1
ATOM 731 C CA . SER A 1 97 ? 0.470 -1.263 2.912 1.00 87.81 97 SER A CA 1
ATOM 732 C C . SER A 1 97 ? -0.069 -1.068 1.486 1.00 87.81 97 SER A C 1
ATOM 734 O O . SER A 1 97 ? 0.704 -1.007 0.525 1.00 87.81 97 SER A O 1
ATOM 736 N N . THR A 1 98 ? -1.389 -0.892 1.339 1.00 89.00 98 THR A N 1
ATOM 737 C CA . THR A 1 98 ? -2.038 -0.674 0.043 1.00 89.00 98 THR A CA 1
ATOM 738 C C . THR A 1 98 ? -1.755 0.724 -0.491 1.00 89.00 98 THR A C 1
ATOM 740 O O . THR A 1 98 ? -1.518 0.866 -1.690 1.00 89.00 98 THR A O 1
ATOM 743 N N . GLY A 1 99 ? -1.694 1.737 0.377 1.00 92.19 99 GLY A N 1
ATOM 744 C CA . GLY A 1 99 ? -1.286 3.097 0.030 1.00 92.19 99 GLY A CA 1
ATOM 745 C C . GLY A 1 99 ? 0.153 3.160 -0.486 1.00 92.19 99 GLY A C 1
ATOM 746 O O . GLY A 1 99 ? 0.400 3.716 -1.557 1.00 92.19 99 GLY A O 1
ATOM 747 N N . LEU A 1 100 ? 1.097 2.517 0.210 1.00 89.62 100 LEU A N 1
ATOM 748 C CA . LEU A 1 100 ? 2.489 2.392 -0.243 1.00 89.62 100 LEU A CA 1
ATOM 749 C C . LEU A 1 100 ? 2.583 1.654 -1.582 1.00 89.62 100 LEU A C 1
ATOM 751 O O . LEU A 1 100 ? 3.243 2.122 -2.513 1.00 89.62 100 LEU A O 1
ATOM 755 N N . ALA A 1 101 ? 1.874 0.532 -1.716 1.00 90.69 101 ALA A N 1
ATOM 756 C CA . ALA A 1 101 ? 1.819 -0.210 -2.967 1.00 90.69 101 ALA A CA 1
ATOM 757 C C . ALA A 1 101 ? 1.271 0.630 -4.128 1.00 90.69 101 ALA A C 1
ATOM 759 O O . ALA A 1 101 ? 1.791 0.550 -5.244 1.00 90.69 101 ALA A O 1
ATOM 760 N N . ALA A 1 102 ? 0.227 1.425 -3.884 1.00 92.25 102 ALA A N 1
ATOM 761 C CA . ALA A 1 102 ? -0.354 2.318 -4.877 1.00 92.25 102 ALA A CA 1
ATOM 762 C C . ALA A 1 102 ? 0.661 3.380 -5.320 1.00 92.25 102 ALA A C 1
ATOM 764 O O . ALA A 1 102 ? 0.900 3.506 -6.520 1.00 92.25 102 ALA A O 1
ATOM 765 N N . ALA A 1 103 ? 1.337 4.043 -4.378 1.00 92.75 103 ALA A N 1
AT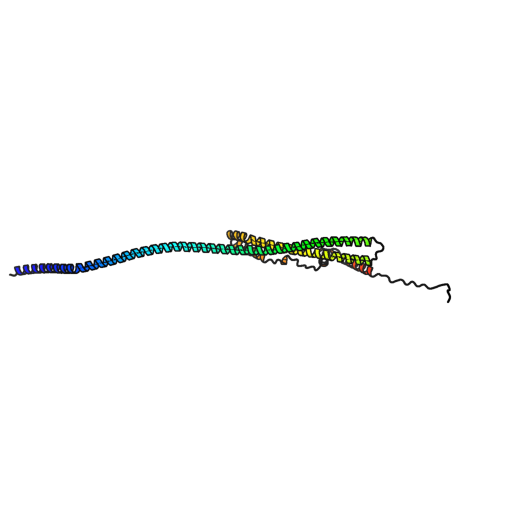OM 766 C CA . ALA A 1 103 ? 2.353 5.053 -4.675 1.00 92.75 103 ALA A CA 1
ATOM 767 C C . ALA A 1 103 ? 3.522 4.490 -5.507 1.00 92.75 103 ALA A C 1
ATOM 769 O O . ALA A 1 103 ? 3.930 5.090 -6.505 1.00 92.75 103 ALA A O 1
ATOM 770 N N . PHE A 1 104 ? 4.033 3.305 -5.152 1.00 92.50 104 PHE A N 1
ATOM 771 C CA . PHE A 1 104 ? 5.089 2.649 -5.928 1.00 92.50 104 PHE A CA 1
ATOM 772 C C . PHE A 1 104 ? 4.614 2.207 -7.316 1.00 92.50 104 PHE A C 1
ATOM 774 O O . PHE A 1 104 ? 5.341 2.366 -8.296 1.00 92.50 104 PHE A O 1
ATOM 781 N N . THR A 1 105 ? 3.379 1.713 -7.426 1.00 94.50 105 THR A N 1
ATOM 782 C CA . THR A 1 105 ? 2.791 1.325 -8.719 1.00 94.50 105 THR A CA 1
ATOM 783 C C . THR A 1 105 ? 2.621 2.531 -9.634 1.00 94.50 105 THR A C 1
ATOM 785 O O . THR A 1 105 ? 2.944 2.458 -10.816 1.00 94.50 105 THR A O 1
ATOM 788 N N . GLU A 1 106 ? 2.140 3.651 -9.097 1.00 95.00 106 GLU A N 1
ATOM 789 C CA . GLU A 1 106 ? 1.981 4.888 -9.854 1.00 95.00 106 GLU A CA 1
ATOM 790 C C . GLU A 1 106 ? 3.330 5.409 -10.353 1.00 95.00 106 GLU A C 1
ATOM 792 O O . GLU A 1 106 ? 3.466 5.758 -11.529 1.00 95.00 106 GLU A O 1
ATOM 797 N N . ARG A 1 107 ? 4.366 5.363 -9.504 1.00 91.94 107 ARG A N 1
ATOM 798 C CA . ARG A 1 107 ? 5.721 5.743 -9.911 1.00 91.94 107 ARG A CA 1
ATOM 799 C C . ARG A 1 107 ? 6.281 4.819 -10.992 1.00 91.94 107 ARG A C 1
ATOM 801 O O . ARG A 1 107 ? 6.794 5.322 -11.988 1.00 91.94 107 ARG A O 1
ATOM 808 N N . SER A 1 108 ? 6.157 3.503 -10.820 1.00 92.31 108 SER A N 1
ATOM 809 C CA . SER A 1 108 ? 6.584 2.499 -11.804 1.00 92.31 108 SER A CA 1
ATOM 810 C C . SER A 1 108 ? 5.918 2.738 -13.167 1.00 92.31 108 SER A C 1
ATOM 812 O O . SER A 1 108 ? 6.605 2.933 -14.170 1.00 92.31 108 SER A O 1
ATOM 814 N N . ARG A 1 109 ? 4.588 2.900 -13.186 1.00 93.56 109 ARG A N 1
ATOM 815 C CA . ARG A 1 109 ? 3.811 3.138 -14.411 1.00 93.56 109 ARG A CA 1
ATOM 816 C C . ARG A 1 109 ? 4.166 4.454 -15.103 1.00 93.56 109 ARG A C 1
ATOM 818 O O . ARG A 1 109 ? 4.222 4.507 -16.331 1.00 93.56 109 ARG A O 1
ATOM 825 N N . ALA A 1 110 ? 4.406 5.520 -14.339 1.00 92.62 110 ALA A N 1
ATOM 826 C CA . ALA A 1 110 ? 4.844 6.798 -14.896 1.00 92.62 110 ALA A CA 1
ATOM 827 C C . ALA A 1 110 ? 6.210 6.672 -15.592 1.00 92.62 110 ALA A C 1
ATOM 829 O O . ALA A 1 110 ? 6.421 7.255 -16.659 1.00 92.62 110 ALA A O 1
ATOM 830 N N . LEU A 1 111 ? 7.129 5.891 -15.016 1.00 90.62 111 LEU A N 1
ATOM 831 C CA . LEU A 1 111 ? 8.431 5.616 -15.617 1.00 90.62 111 LEU A CA 1
ATOM 832 C C . LEU A 1 111 ? 8.310 4.757 -16.878 1.00 90.62 111 LEU A C 1
ATOM 834 O O . LEU A 1 111 ? 8.936 5.106 -17.876 1.00 90.62 111 LEU A O 1
ATOM 838 N N . ASP A 1 112 ? 7.470 3.720 -16.870 1.00 91.00 112 ASP A N 1
ATOM 839 C CA . ASP A 1 112 ? 7.214 2.873 -18.044 1.00 91.00 112 ASP A CA 1
ATOM 840 C C . ASP A 1 112 ? 6.604 3.660 -19.207 1.00 91.00 112 ASP A C 1
ATOM 842 O O . ASP A 1 112 ? 7.024 3.529 -20.360 1.00 91.00 112 ASP A O 1
ATOM 846 N N . PHE A 1 113 ? 5.644 4.541 -18.917 1.00 91.75 113 PHE A N 1
ATOM 847 C CA . PHE A 1 113 ? 5.063 5.408 -19.939 1.00 91.75 113 PHE A CA 1
ATOM 848 C C . PHE A 1 113 ? 6.113 6.362 -20.520 1.00 91.75 113 PHE A C 1
ATOM 850 O O . PHE A 1 113 ? 6.232 6.527 -21.734 1.00 91.75 113 PHE A O 1
ATOM 857 N N . SER A 1 114 ? 6.936 6.957 -19.653 1.00 92.00 114 SER A N 1
ATOM 858 C CA . SER A 1 114 ? 8.017 7.839 -20.085 1.00 92.00 114 SER A CA 1
ATOM 859 C C . SER A 1 114 ? 9.120 7.084 -20.845 1.00 92.00 114 SER A C 1
ATOM 861 O O . SER A 1 114 ? 9.780 7.655 -21.712 1.00 92.00 114 SER A O 1
ATOM 863 N N . MET A 1 115 ? 9.339 5.805 -20.540 1.00 91.81 115 MET A N 1
ATOM 864 C CA . MET A 1 115 ? 10.257 4.914 -21.248 1.00 91.81 115 MET A CA 1
ATOM 865 C C . MET A 1 115 ? 9.795 4.690 -22.697 1.00 91.81 115 MET A C 1
ATOM 867 O O . MET A 1 115 ? 10.605 4.819 -23.614 1.00 91.81 115 MET A O 1
ATOM 871 N N . TRP A 1 116 ? 8.496 4.470 -22.927 1.00 90.56 116 TRP A N 1
ATOM 872 C CA . TRP A 1 116 ? 7.917 4.321 -24.272 1.00 90.56 116 TRP A CA 1
ATOM 873 C C . TRP A 1 116 ? 8.151 5.535 -25.184 1.00 90.56 116 TRP A C 1
ATOM 875 O O . TRP A 1 116 ? 8.385 5.373 -26.382 1.00 90.56 116 TRP A O 1
ATOM 885 N N . GLY A 1 117 ? 8.174 6.748 -24.622 1.00 93.62 117 GLY A N 1
ATOM 886 C CA . GLY A 1 117 ? 8.553 7.955 -25.366 1.00 93.62 117 GLY A CA 1
ATOM 887 C C . GLY A 1 117 ? 9.980 7.888 -25.930 1.00 93.62 117 GLY A C 1
ATOM 888 O O . GLY A 1 117 ? 10.206 8.254 -27.084 1.00 93.62 117 GLY A O 1
ATOM 889 N N . TRP A 1 118 ? 10.934 7.351 -25.161 1.00 94.12 118 TRP A N 1
ATOM 890 C CA . TRP A 1 118 ? 12.304 7.124 -25.640 1.00 94.12 118 TRP A CA 1
ATOM 891 C C . TRP A 1 118 ? 12.405 5.961 -26.623 1.00 94.12 118 TRP A C 1
ATOM 893 O O . TRP A 1 118 ? 13.203 6.054 -27.551 1.00 94.12 118 TRP A O 1
ATOM 903 N N . VAL A 1 119 ? 11.592 4.904 -26.477 1.00 93.12 119 VAL A N 1
ATOM 904 C CA . VAL A 1 119 ? 11.507 3.829 -27.488 1.00 93.12 119 VAL A CA 1
ATOM 905 C C . VAL A 1 119 ? 11.112 4.419 -28.836 1.00 93.12 119 VAL A C 1
ATOM 907 O O . VAL A 1 119 ? 11.779 4.179 -29.839 1.00 93.12 119 VAL A O 1
ATOM 910 N N . PHE A 1 120 ? 10.051 5.228 -28.858 1.00 95.38 120 PHE A N 1
ATOM 911 C CA . PHE A 1 120 ? 9.596 5.870 -30.085 1.00 95.38 120 PHE A CA 1
ATOM 912 C C . PHE A 1 120 ? 10.672 6.796 -30.665 1.00 95.38 120 PHE A C 1
ATOM 914 O O . PHE A 1 120 ? 10.981 6.716 -31.854 1.00 95.38 120 PHE A O 1
ATOM 921 N N . GLY A 1 121 ? 11.305 7.615 -29.818 1.00 94.19 121 GLY A N 1
ATOM 922 C CA . GLY A 1 121 ? 12.426 8.461 -30.224 1.00 94.19 121 GLY A CA 1
ATOM 923 C C . GLY A 1 121 ? 13.587 7.666 -30.834 1.00 94.19 121 GLY A C 1
ATOM 924 O O . GLY A 1 121 ? 14.125 8.066 -31.865 1.00 94.19 121 GLY A O 1
ATOM 925 N N . LEU A 1 122 ? 13.946 6.524 -30.245 1.00 94.06 122 LEU A N 1
ATOM 926 C CA . LEU A 1 122 ? 14.986 5.631 -30.757 1.00 94.06 122 LEU A CA 1
ATOM 927 C C . LEU A 1 122 ? 14.618 5.080 -32.140 1.00 94.06 122 LEU A C 1
ATOM 929 O O . LEU A 1 122 ? 15.443 5.127 -33.050 1.00 94.06 122 LEU A O 1
ATOM 933 N N . VAL A 1 123 ? 13.384 4.606 -32.325 1.00 95.12 123 VAL A N 1
ATOM 934 C CA . VAL A 1 123 ? 12.905 4.098 -33.622 1.00 95.12 123 VAL A CA 1
ATOM 935 C C . VAL A 1 123 ? 12.981 5.185 -34.697 1.00 95.12 123 VAL A C 1
ATOM 937 O O . VAL A 1 123 ? 13.498 4.938 -35.787 1.00 95.12 123 VAL A O 1
ATOM 940 N N . VAL A 1 124 ? 12.540 6.406 -34.380 1.00 95.06 124 VAL A N 1
ATOM 941 C CA . VAL A 1 124 ? 12.629 7.556 -35.294 1.00 95.06 124 VAL A CA 1
ATOM 942 C C . VAL A 1 124 ? 14.085 7.898 -35.616 1.00 95.06 124 VAL A C 1
ATOM 944 O O . VAL A 1 124 ? 14.414 8.123 -36.780 1.00 95.06 124 VAL A O 1
ATOM 947 N N . ALA A 1 125 ? 14.977 7.896 -34.623 1.00 93.50 125 ALA A N 1
ATOM 948 C CA . ALA A 1 125 ? 16.394 8.188 -34.825 1.00 93.50 125 ALA A CA 1
ATOM 949 C C . ALA A 1 125 ? 17.097 7.131 -35.686 1.00 93.50 125 ALA A C 1
ATOM 951 O O . ALA A 1 125 ? 17.885 7.486 -36.562 1.00 93.50 125 ALA A O 1
ATOM 952 N N . LEU A 1 126 ? 16.779 5.848 -35.504 1.00 92.56 126 LEU A N 1
ATOM 953 C CA . LEU A 1 126 ? 17.289 4.774 -36.359 1.00 92.56 126 LEU A CA 1
ATOM 954 C C . LEU A 1 126 ? 16.777 4.912 -37.798 1.00 92.56 126 LEU A C 1
ATOM 956 O O . LEU A 1 126 ? 17.560 4.780 -38.739 1.00 92.56 126 LEU A O 1
ATOM 960 N N . GLY A 1 127 ? 15.496 5.247 -37.978 1.00 93.00 127 GLY A N 1
ATOM 961 C CA . GLY A 1 127 ? 14.919 5.525 -39.295 1.00 93.00 127 GLY A CA 1
ATOM 962 C C . GLY A 1 127 ? 15.588 6.715 -39.990 1.00 93.00 127 GLY A C 1
ATOM 963 O O . GLY A 1 127 ? 16.001 6.607 -41.144 1.00 93.00 127 GLY A O 1
ATOM 964 N N . ALA A 1 128 ? 15.774 7.827 -39.274 1.00 91.75 128 ALA A N 1
ATOM 965 C CA . ALA A 1 128 ? 16.465 9.007 -39.786 1.00 91.75 128 ALA A CA 1
ATOM 966 C C . ALA A 1 128 ? 17.934 8.707 -40.121 1.00 91.75 128 ALA A C 1
ATOM 968 O O . ALA A 1 128 ? 18.405 9.066 -41.198 1.00 91.75 128 ALA A O 1
ATOM 969 N N . GLY A 1 129 ? 18.649 8.005 -39.238 1.00 89.88 129 GLY A N 1
ATOM 970 C CA . GLY A 1 129 ? 20.028 7.580 -39.472 1.00 89.88 129 GLY A CA 1
ATOM 971 C C . GLY A 1 129 ? 20.160 6.680 -40.702 1.00 89.88 129 GLY A C 1
ATOM 972 O O . GLY A 1 129 ? 21.075 6.873 -41.498 1.00 89.88 129 GLY A O 1
ATOM 973 N N . SER A 1 130 ? 19.217 5.756 -40.908 1.00 89.94 130 SER A N 1
ATOM 974 C CA . SER A 1 130 ? 19.159 4.908 -42.103 1.00 89.94 130 SER A CA 1
ATOM 975 C C . SER A 1 130 ? 18.900 5.726 -43.373 1.00 89.94 130 SER A C 1
ATOM 977 O O . SER A 1 130 ? 19.620 5.576 -44.362 1.00 89.94 130 SER A O 1
ATOM 979 N N . PHE A 1 131 ? 17.943 6.657 -43.331 1.00 90.00 131 PHE A N 1
ATOM 980 C CA . PHE A 1 131 ? 17.613 7.525 -44.461 1.00 90.00 131 PHE A CA 1
ATOM 981 C C . PHE A 1 131 ? 18.788 8.432 -44.856 1.00 90.00 131 PHE A C 1
ATOM 983 O O . PHE A 1 131 ? 19.269 8.360 -45.987 1.00 90.00 131 PHE A O 1
ATOM 990 N N . PHE A 1 132 ? 19.319 9.226 -43.919 1.00 88.31 132 PHE A N 1
ATOM 991 C CA . PHE A 1 132 ? 20.469 10.100 -44.178 1.00 88.31 132 PHE A CA 1
ATOM 992 C C . PHE A 1 132 ? 21.736 9.308 -44.515 1.00 88.31 132 PHE A C 1
ATOM 994 O O . PHE A 1 132 ? 22.495 9.712 -45.395 1.00 88.31 132 PHE A O 1
ATOM 1001 N N . GLY A 1 133 ? 21.945 8.162 -43.865 1.00 86.62 133 GLY A N 1
ATOM 1002 C CA . GLY A 1 133 ? 23.060 7.265 -44.145 1.00 86.62 133 GLY A CA 1
ATOM 1003 C C . GLY A 1 133 ? 23.034 6.739 -45.578 1.00 86.62 133 GLY A C 1
ATOM 1004 O O . GLY A 1 133 ? 24.047 6.821 -46.265 1.00 86.62 133 GLY A O 1
ATOM 1005 N N . SER A 1 134 ? 21.878 6.271 -46.062 1.00 86.38 134 SER A N 1
ATOM 1006 C CA . SER A 1 134 ? 21.736 5.752 -47.430 1.00 86.38 134 SER A CA 1
ATOM 1007 C C . SER A 1 134 ? 22.062 6.806 -48.495 1.00 86.38 134 SER A C 1
ATOM 1009 O O . SER A 1 134 ? 22.881 6.554 -49.379 1.00 86.38 134 SER A O 1
ATOM 1011 N N . ILE A 1 135 ? 21.522 8.022 -48.342 1.00 85.56 135 ILE A N 1
ATOM 1012 C CA . ILE A 1 135 ? 21.782 9.159 -49.236 1.00 85.56 135 ILE A CA 1
ATOM 1013 C C . ILE A 1 135 ? 23.274 9.484 -49.265 1.00 85.56 135 ILE A C 1
ATOM 1015 O O . ILE A 1 135 ? 23.849 9.761 -50.318 1.00 85.56 135 ILE A O 1
ATOM 1019 N N . GLN A 1 136 ? 23.914 9.473 -48.102 1.00 83.75 136 GLN A N 1
ATOM 1020 C CA . GLN A 1 136 ? 25.298 9.885 -47.992 1.00 83.75 136 GLN A CA 1
ATOM 1021 C C . GLN A 1 136 ? 26.269 8.820 -48.511 1.00 83.75 136 GLN A C 1
ATOM 1023 O O . GLN A 1 136 ? 27.239 9.166 -49.181 1.00 83.75 136 GLN A O 1
ATOM 1028 N N . VAL A 1 137 ? 25.983 7.536 -48.282 1.00 83.94 137 VAL A N 1
ATOM 1029 C CA . VAL A 1 137 ? 26.738 6.419 -48.871 1.00 83.94 137 VAL A CA 1
ATOM 1030 C C . VAL A 1 137 ? 26.626 6.437 -50.396 1.00 83.94 137 VAL A C 1
ATOM 1032 O O . VAL A 1 137 ? 27.640 6.291 -51.075 1.00 83.94 137 VAL A O 1
ATOM 1035 N N . GLU A 1 138 ? 25.440 6.702 -50.951 1.00 82.88 138 GLU A N 1
ATOM 1036 C CA . GLU A 1 138 ? 25.254 6.835 -52.401 1.00 82.88 138 GLU A CA 1
ATOM 1037 C C . GLU A 1 138 ? 26.031 8.036 -52.974 1.00 82.88 138 GLU A C 1
ATOM 1039 O O . GLU A 1 138 ? 26.693 7.917 -54.007 1.00 82.88 138 GLU A O 1
ATOM 1044 N N . ARG A 1 139 ? 26.011 9.188 -52.285 1.00 79.38 139 ARG A N 1
ATOM 1045 C CA . ARG A 1 139 ? 26.772 10.391 -52.675 1.00 79.38 139 ARG A CA 1
ATOM 1046 C C . ARG A 1 139 ? 28.280 10.154 -52.664 1.00 79.38 139 ARG A C 1
ATOM 1048 O O . ARG A 1 139 ? 28.951 10.539 -53.620 1.00 79.38 139 ARG A O 1
ATOM 1055 N N . LEU A 1 140 ? 28.812 9.513 -51.621 1.00 79.62 140 LEU A N 1
ATOM 1056 C CA . LEU A 1 140 ? 30.235 9.168 -51.561 1.00 79.62 140 LEU A CA 1
ATOM 1057 C C . LEU A 1 140 ? 30.608 8.112 -52.609 1.00 79.62 140 LEU A C 1
ATOM 1059 O O . LEU A 1 140 ? 31.648 8.244 -53.249 1.00 79.62 140 LEU A O 1
ATOM 1063 N N . GLY A 1 141 ? 29.753 7.109 -52.829 1.00 78.75 141 GLY A N 1
ATOM 1064 C CA . GLY A 1 141 ? 29.969 6.077 -53.844 1.00 78.75 141 GLY A CA 1
ATOM 1065 C C . GLY A 1 141 ? 30.088 6.655 -55.256 1.00 78.75 141 GLY A C 1
ATOM 1066 O O . GLY A 1 141 ? 31.008 6.298 -55.988 1.00 78.75 141 GLY A O 1
ATOM 1067 N N . LYS A 1 142 ? 29.222 7.615 -55.612 1.00 79.00 142 LYS A N 1
ATOM 1068 C CA . LYS A 1 142 ? 29.284 8.314 -56.907 1.00 79.00 142 LYS A CA 1
ATOM 1069 C C . LYS A 1 142 ? 30.546 9.172 -57.059 1.00 79.00 142 LYS A C 1
ATOM 1071 O O . LYS A 1 142 ? 31.141 9.163 -58.126 1.00 79.00 142 LYS A O 1
ATOM 1076 N N . MET A 1 143 ? 30.994 9.860 -56.004 1.00 70.56 143 MET A N 1
ATOM 1077 C CA . MET A 1 143 ? 32.204 10.703 -56.056 1.00 70.56 143 MET A CA 1
ATOM 1078 C C . MET A 1 143 ? 33.512 9.909 -56.130 1.00 70.56 143 MET A C 1
ATOM 1080 O O . MET A 1 143 ? 34.484 10.406 -56.686 1.00 70.56 143 MET A O 1
ATOM 1084 N N . ILE A 1 144 ? 33.557 8.696 -55.572 1.00 70.88 144 ILE A N 1
ATOM 1085 C CA . ILE A 1 144 ? 34.739 7.819 -55.646 1.00 70.88 144 ILE A CA 1
ATOM 1086 C C . ILE A 1 144 ? 34.867 7.172 -57.035 1.00 70.88 144 ILE A C 1
ATOM 1088 O O . ILE A 1 144 ? 35.978 6.889 -57.477 1.00 70.88 144 ILE A O 1
ATOM 1092 N N . GLY A 1 145 ? 33.747 6.954 -57.732 1.00 69.38 145 GLY A N 1
ATOM 1093 C CA . GLY A 1 145 ? 33.736 6.428 -59.099 1.00 69.38 145 GLY A CA 1
ATOM 1094 C C . GLY A 1 145 ? 34.150 7.440 -60.174 1.00 69.38 145 GLY A C 1
ATOM 1095 O O . GLY A 1 145 ? 34.483 7.034 -61.285 1.00 69.38 145 GLY A O 1
ATOM 1096 N N . ASP A 1 146 ? 34.156 8.738 -59.857 1.00 66.81 146 ASP A N 1
ATOM 1097 C CA . ASP A 1 146 ? 34.449 9.809 -60.809 1.00 66.81 146 ASP A CA 1
ATOM 1098 C C . ASP A 1 146 ? 35.920 10.257 -60.704 1.00 66.81 146 ASP A C 1
ATOM 1100 O O . ASP A 1 146 ? 36.361 10.802 -59.692 1.00 66.81 146 ASP A O 1
ATOM 1104 N N . SER A 1 147 ? 36.709 10.053 -61.766 1.00 55.22 147 SER A N 1
ATOM 1105 C CA . SER A 1 147 ? 38.170 10.298 -61.769 1.00 55.22 147 SER A CA 1
ATOM 1106 C C . SER A 1 147 ? 38.575 11.786 -61.768 1.00 55.22 147 SER A C 1
ATOM 1108 O O . SER A 1 147 ? 39.760 12.104 -61.834 1.00 55.22 147 SER A O 1
ATOM 1110 N N . SER A 1 148 ? 37.607 12.707 -61.696 1.00 57.16 148 SER A N 1
ATOM 1111 C CA . SER A 1 148 ? 37.804 14.167 -61.688 1.00 57.16 148 SER A CA 1
ATOM 1112 C C . SER A 1 148 ? 37.597 14.817 -60.310 1.00 57.16 148 SER A C 1
ATOM 1114 O O . SER A 1 148 ? 37.729 16.035 -60.163 1.00 57.16 148 SER A O 1
ATOM 1116 N N . ALA A 1 149 ? 37.284 14.027 -59.278 1.00 61.09 149 ALA A N 1
ATOM 1117 C CA . ALA A 1 149 ? 36.997 14.547 -57.949 1.00 61.09 149 ALA A CA 1
ATOM 1118 C C . ALA A 1 149 ? 38.271 15.021 -57.223 1.00 61.09 149 ALA A C 1
ATOM 1120 O O . ALA A 1 149 ? 39.163 14.242 -56.888 1.00 61.09 149 ALA A O 1
ATOM 1121 N N . SER A 1 150 ? 38.337 16.321 -56.916 1.00 70.19 150 SER A N 1
ATOM 1122 C CA . SER A 1 150 ? 39.368 16.882 -56.035 1.00 70.19 150 SER A CA 1
ATOM 1123 C C . SER A 1 150 ? 39.296 16.236 -54.646 1.00 70.19 150 SER A C 1
ATOM 1125 O O . SER A 1 150 ? 38.229 16.193 -54.026 1.00 70.19 150 SER A O 1
ATOM 1127 N N . GLY A 1 151 ? 40.441 15.794 -54.110 1.00 73.69 151 GLY A N 1
ATOM 1128 C CA . GLY A 1 151 ? 40.536 15.196 -52.770 1.00 73.69 151 GLY A CA 1
ATOM 1129 C C . GLY A 1 151 ? 39.992 16.093 -51.646 1.00 73.69 151 GLY A C 1
ATOM 1130 O O . GLY A 1 151 ? 39.546 15.596 -50.608 1.00 73.69 151 GLY A O 1
ATOM 1131 N N . PHE A 1 152 ? 39.936 17.411 -51.869 1.00 77.88 152 PHE A N 1
ATOM 1132 C CA . PHE A 1 152 ? 39.296 18.355 -50.954 1.00 77.88 152 PHE A CA 1
ATOM 1133 C C . PHE A 1 152 ? 37.768 18.179 -50.902 1.00 77.88 152 PHE A C 1
ATOM 1135 O O . PHE A 1 152 ? 37.199 18.099 -49.815 1.00 77.88 152 PHE A O 1
ATOM 1142 N N . SER A 1 153 ? 37.102 18.033 -52.051 1.00 73.19 153 SER A N 1
ATOM 1143 C CA . SER A 1 153 ? 35.642 17.863 -52.130 1.00 73.19 153 SER A CA 1
ATOM 1144 C C . SER A 1 153 ? 35.175 16.531 -51.540 1.00 73.19 153 SER A C 1
ATOM 1146 O O . SER A 1 153 ? 34.119 16.473 -50.906 1.00 73.19 153 SER A O 1
ATOM 1148 N N . ILE A 1 154 ? 35.983 15.476 -51.686 1.00 77.31 154 ILE A N 1
ATOM 1149 C CA . ILE A 1 154 ? 35.746 14.179 -51.037 1.00 77.31 154 ILE A CA 1
ATOM 1150 C C . ILE A 1 154 ? 35.842 14.333 -49.512 1.00 77.31 154 ILE A C 1
ATOM 1152 O O . ILE A 1 154 ? 34.965 13.870 -48.786 1.00 77.31 154 ILE A O 1
ATOM 1156 N N . THR A 1 155 ? 36.858 15.048 -49.018 1.00 80.12 155 THR A N 1
ATOM 1157 C CA . THR A 1 155 ? 37.054 15.271 -47.576 1.00 80.12 155 THR A CA 1
ATOM 1158 C C . THR A 1 155 ? 35.918 16.095 -46.961 1.00 80.12 155 THR A C 1
ATOM 1160 O O . THR A 1 155 ? 35.406 15.736 -45.904 1.00 80.12 155 THR A O 1
ATOM 1163 N N . VAL A 1 156 ? 35.476 17.173 -47.619 1.00 81.50 156 VAL A N 1
ATOM 1164 C CA . VAL A 1 156 ? 34.358 18.003 -47.132 1.00 81.50 156 VAL A CA 1
ATOM 1165 C C . VAL A 1 156 ? 33.053 17.203 -47.083 1.00 81.50 156 VAL A C 1
ATOM 1167 O O . VAL A 1 156 ? 32.343 17.262 -46.080 1.00 81.50 156 VAL A O 1
ATOM 1170 N N . ASN A 1 157 ? 32.754 16.402 -48.113 1.00 79.88 157 ASN A N 1
ATOM 1171 C CA . ASN A 1 157 ? 31.562 15.547 -48.121 1.00 79.88 157 ASN A CA 1
ATOM 1172 C C . ASN A 1 157 ? 31.633 14.410 -47.097 1.00 79.88 157 ASN A C 1
ATOM 1174 O O . ASN A 1 157 ? 30.604 14.035 -46.536 1.00 79.88 157 ASN A O 1
ATOM 1178 N N . LEU A 1 158 ? 32.827 13.889 -46.809 1.00 81.19 158 LEU A N 1
ATOM 1179 C CA . LEU A 1 158 ? 33.041 12.924 -45.734 1.00 81.19 158 LEU A CA 1
ATOM 1180 C C . LEU A 1 158 ? 32.784 13.552 -44.354 1.00 81.19 158 LEU A C 1
ATOM 1182 O O . LEU A 1 158 ? 32.119 12.947 -43.518 1.00 81.19 158 LEU A O 1
ATOM 1186 N N . VAL A 1 159 ? 33.247 14.780 -44.112 1.00 83.38 159 VAL A N 1
ATOM 1187 C CA . VAL A 1 159 ? 32.970 15.496 -42.854 1.00 83.38 159 VAL A CA 1
ATOM 1188 C C . VAL A 1 159 ? 31.477 15.799 -42.714 1.00 83.38 159 VAL A C 1
ATOM 1190 O O . VAL A 1 159 ? 30.899 15.536 -41.659 1.00 83.38 159 VAL A O 1
ATOM 1193 N N . LEU A 1 160 ? 30.827 16.277 -43.782 1.00 81.56 160 LEU A N 1
ATOM 1194 C CA . LEU A 1 160 ? 29.374 16.479 -43.801 1.00 81.56 160 LEU A CA 1
ATOM 1195 C C . LEU A 1 160 ? 28.613 15.168 -43.560 1.00 81.56 160 LEU A C 1
ATOM 1197 O O . LEU A 1 160 ? 27.585 15.182 -42.887 1.00 81.56 160 LEU A O 1
ATOM 1201 N N . ALA A 1 161 ? 29.127 14.041 -44.063 1.00 81.62 161 ALA A N 1
ATOM 1202 C CA . ALA A 1 161 ? 28.534 12.727 -43.848 1.00 81.62 161 ALA A CA 1
ATOM 1203 C C . ALA A 1 161 ? 28.508 12.340 -42.373 1.00 81.62 161 ALA A C 1
ATOM 1205 O O . ALA A 1 161 ? 27.458 12.000 -41.824 1.00 81.62 161 ALA A O 1
ATOM 1206 N N . VAL A 1 162 ? 29.676 12.421 -41.737 1.00 82.81 162 VAL A N 1
ATOM 1207 C CA . VAL A 1 162 ? 29.853 12.093 -40.323 1.00 82.81 162 VAL A CA 1
ATOM 1208 C C . VAL A 1 162 ? 29.005 13.020 -39.457 1.00 82.81 162 VAL A C 1
ATOM 1210 O O . VAL A 1 162 ? 28.357 12.556 -38.522 1.00 82.81 162 VAL A O 1
ATOM 1213 N N . LEU A 1 163 ? 28.944 14.312 -39.790 1.00 84.06 163 LEU A N 1
ATOM 1214 C CA . LEU A 1 163 ? 28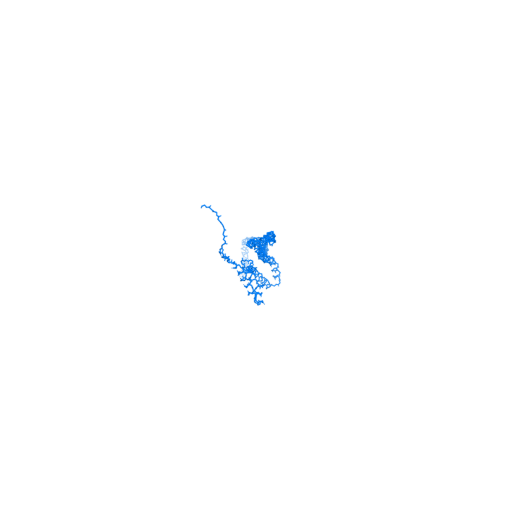.143 15.280 -39.046 1.00 84.06 163 LEU A CA 1
ATOM 1215 C C . LEU A 1 163 ? 26.632 15.036 -39.210 1.00 84.06 163 LEU A C 1
ATOM 1217 O O . LEU A 1 163 ? 25.891 15.117 -38.233 1.00 84.06 163 LEU A O 1
ATOM 1221 N N . SER A 1 164 ? 26.179 14.681 -40.417 1.00 83.00 164 SER A N 1
ATOM 1222 C CA . SER A 1 164 ? 24.762 14.431 -40.713 1.00 83.00 164 SER A CA 1
ATOM 1223 C C . SER A 1 164 ? 24.230 13.150 -40.066 1.00 83.00 164 SER A C 1
ATOM 1225 O O . SER A 1 164 ? 23.078 13.121 -39.638 1.00 83.00 164 SER A O 1
ATOM 1227 N N . VAL A 1 165 ? 25.038 12.088 -39.993 1.00 85.94 165 VAL A N 1
ATOM 1228 C CA . VAL A 1 165 ? 24.653 10.819 -39.344 1.00 85.94 165 VAL A CA 1
ATOM 1229 C C . VAL A 1 165 ? 24.943 10.854 -37.836 1.00 85.94 165 VAL A C 1
ATOM 1231 O O . VAL A 1 165 ? 24.323 10.126 -37.060 1.00 85.94 165 VAL A O 1
ATOM 1234 N N . GLY A 1 166 ? 25.828 11.751 -37.396 1.00 85.44 166 GLY A N 1
ATOM 1235 C CA . GLY A 1 166 ? 26.238 11.890 -36.002 1.00 85.44 166 GLY A CA 1
ATOM 1236 C C . GLY A 1 166 ? 25.093 12.226 -35.050 1.00 85.44 166 GLY A C 1
ATOM 1237 O O . GLY A 1 166 ? 25.014 11.624 -33.983 1.00 85.44 166 GLY A O 1
ATOM 1238 N N . ALA A 1 167 ? 24.176 13.124 -35.425 1.00 87.19 167 ALA A N 1
ATOM 1239 C CA . ALA A 1 167 ? 23.058 13.508 -34.556 1.00 87.19 167 ALA A CA 1
ATOM 1240 C C . ALA A 1 167 ? 22.053 12.356 -34.304 1.00 87.19 167 ALA A C 1
ATOM 1242 O O . ALA A 1 167 ? 21.779 12.072 -33.135 1.00 87.19 167 ALA A O 1
ATOM 1243 N N . PRO A 1 168 ? 21.557 11.629 -35.330 1.00 90.00 168 PRO A N 1
ATOM 1244 C CA . PRO A 1 168 ? 20.734 10.436 -35.117 1.00 90.00 168 PRO A CA 1
ATOM 1245 C C . PRO A 1 168 ? 21.434 9.339 -34.304 1.00 90.00 168 PRO A C 1
ATOM 1247 O O . PRO A 1 168 ? 20.824 8.754 -33.411 1.00 90.00 168 PRO A O 1
ATOM 1250 N N . VAL A 1 169 ? 22.722 9.084 -34.564 1.00 88.19 169 VAL A N 1
ATOM 1251 C CA . VAL A 1 169 ? 23.501 8.068 -33.834 1.00 88.19 169 VAL A CA 1
ATOM 1252 C C . VAL A 1 169 ? 23.708 8.466 -32.371 1.00 88.19 169 VAL A C 1
ATOM 1254 O O . VAL A 1 169 ? 23.535 7.638 -31.476 1.00 88.19 169 VAL A O 1
ATOM 1257 N N . TRP A 1 170 ? 24.024 9.736 -32.109 1.00 88.94 170 TRP A N 1
ATOM 1258 C CA . TRP A 1 170 ? 24.170 10.269 -30.754 1.00 88.94 170 TRP A CA 1
ATOM 1259 C C . TRP A 1 170 ? 22.869 10.150 -29.958 1.00 88.94 170 TRP A C 1
ATOM 1261 O O . TRP A 1 170 ? 22.875 9.681 -28.819 1.00 88.94 170 TRP A O 1
ATOM 1271 N N . PHE A 1 171 ? 21.742 10.506 -30.578 1.00 90.88 171 PHE A N 1
ATOM 1272 C CA . PHE A 1 171 ? 20.432 10.396 -29.949 1.00 90.88 171 PHE A CA 1
ATOM 1273 C C . PHE A 1 171 ? 20.015 8.939 -29.710 1.00 90.88 171 PHE A C 1
ATOM 1275 O O . PHE A 1 171 ? 19.464 8.631 -28.653 1.00 90.88 171 PHE A O 1
ATOM 1282 N N . ALA A 1 172 ? 20.292 8.027 -30.647 1.00 90.31 172 ALA A N 1
ATOM 1283 C CA . ALA A 1 172 ? 20.006 6.602 -30.477 1.00 90.31 172 ALA A CA 1
ATOM 1284 C C . ALA A 1 172 ? 20.792 6.007 -29.295 1.00 90.31 172 ALA A C 1
ATOM 1286 O O . ALA A 1 172 ? 20.234 5.292 -28.461 1.00 90.31 172 ALA A O 1
ATOM 1287 N N . TRP A 1 173 ? 22.071 6.363 -29.168 1.00 88.56 173 TRP A N 1
ATOM 1288 C CA . TRP A 1 173 ? 22.894 5.976 -28.025 1.00 88.56 173 TRP A CA 1
ATOM 1289 C C . TRP A 1 173 ? 22.347 6.531 -26.697 1.00 88.56 173 TRP A C 1
ATOM 1291 O O . TRP A 1 173 ? 22.116 5.764 -25.760 1.00 88.56 173 TRP A O 1
ATOM 1301 N N . LEU A 1 174 ? 22.036 7.834 -26.637 1.00 90.38 174 LEU A N 1
ATOM 1302 C CA . LEU A 1 174 ? 21.441 8.467 -25.452 1.00 90.38 174 LEU A CA 1
ATOM 1303 C C . LEU A 1 174 ? 20.115 7.801 -25.060 1.00 90.38 174 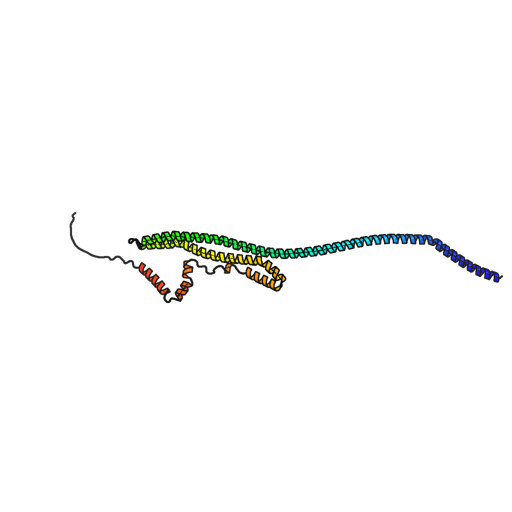LEU A C 1
ATOM 1305 O O . LEU A 1 174 ? 19.884 7.506 -23.887 1.00 90.38 174 LEU A O 1
ATOM 1309 N N . SER A 1 175 ? 19.261 7.524 -26.045 1.00 89.56 175 SER A N 1
ATOM 1310 C CA . SER A 1 175 ? 17.972 6.859 -25.838 1.00 89.56 175 SER A CA 1
ATOM 1311 C C . SER A 1 175 ? 18.156 5.451 -25.270 1.00 89.56 175 SER A C 1
ATOM 1313 O O . SER A 1 175 ? 17.405 5.054 -24.383 1.00 89.56 175 SER A O 1
ATOM 1315 N N . THR A 1 176 ? 19.190 4.726 -25.712 1.00 88.94 176 THR A N 1
ATOM 1316 C CA . THR A 1 176 ? 19.534 3.379 -25.218 1.00 88.94 176 THR A CA 1
ATOM 1317 C C . THR A 1 176 ? 20.022 3.401 -23.759 1.00 88.94 176 THR A C 1
ATOM 1319 O O . THR A 1 176 ? 19.733 2.490 -22.984 1.00 88.94 176 THR A O 1
ATOM 1322 N N . LYS A 1 177 ? 20.702 4.469 -23.324 1.00 87.56 177 LYS A N 1
ATOM 1323 C CA . LYS A 1 177 ? 21.041 4.667 -21.903 1.00 87.56 177 LYS A CA 1
ATOM 1324 C C . LYS A 1 177 ? 19.805 5.020 -21.070 1.00 87.56 177 LYS A C 1
ATOM 1326 O O . LYS A 1 177 ? 19.559 4.412 -20.029 1.00 87.56 177 LYS A O 1
ATOM 1331 N N . GLN A 1 178 ? 18.995 5.964 -21.549 1.00 89.06 178 GLN A N 1
ATOM 1332 C CA . GLN A 1 178 ? 17.790 6.422 -20.851 1.00 89.06 178 GLN A CA 1
ATOM 1333 C C . GLN A 1 178 ? 16.746 5.311 -20.687 1.00 89.06 178 GLN A C 1
ATOM 1335 O O . GLN A 1 178 ? 16.134 5.202 -19.624 1.00 89.06 178 GLN A O 1
ATOM 1340 N N . ILE A 1 179 ? 16.565 4.456 -21.699 1.00 90.38 179 ILE A N 1
ATOM 1341 C CA . ILE A 1 179 ? 15.657 3.307 -21.613 1.00 90.38 179 ILE A CA 1
ATOM 1342 C C . ILE A 1 179 ? 16.115 2.312 -20.541 1.00 90.38 179 ILE A C 1
ATOM 1344 O O . ILE A 1 179 ? 15.309 1.917 -19.705 1.00 90.38 179 ILE A O 1
ATOM 1348 N N . GLY A 1 180 ? 17.408 1.971 -20.501 1.00 86.62 180 GLY A N 1
ATOM 1349 C CA . GLY A 1 180 ? 17.948 1.016 -19.532 1.00 86.62 180 GLY A CA 1
ATOM 1350 C C . GLY A 1 180 ? 17.825 1.510 -18.090 1.00 86.62 180 GLY A C 1
ATOM 1351 O O . GLY A 1 180 ? 17.410 0.756 -17.208 1.00 86.62 180 GLY A O 1
ATOM 1352 N N . GLN A 1 181 ? 18.115 2.792 -17.851 1.00 87.94 181 GLN A N 1
ATOM 1353 C CA . GLN A 1 181 ? 17.956 3.411 -16.531 1.00 87.94 181 GLN A CA 1
ATOM 1354 C C . GLN A 1 181 ? 16.491 3.419 -16.078 1.00 87.94 181 GLN A C 1
ATOM 1356 O O . GLN A 1 181 ? 16.192 3.068 -14.937 1.00 87.94 181 GLN A O 1
ATOM 1361 N N . ARG A 1 182 ? 15.568 3.798 -16.970 1.00 88.62 182 ARG A N 1
ATOM 1362 C CA . ARG A 1 182 ? 14.137 3.880 -16.649 1.00 88.62 182 ARG A CA 1
ATOM 1363 C C . ARG A 1 182 ? 13.509 2.513 -16.429 1.00 88.62 182 ARG A C 1
ATOM 1365 O O . ARG A 1 182 ? 12.746 2.393 -15.481 1.00 88.62 182 ARG A O 1
ATOM 1372 N N . PHE A 1 183 ? 13.880 1.512 -17.226 1.00 88.69 183 PHE A N 1
ATOM 1373 C CA . PHE A 1 183 ? 13.442 0.125 -17.056 1.00 88.69 183 PHE A CA 1
ATOM 1374 C C . PHE A 1 183 ? 13.871 -0.447 -15.701 1.00 88.69 183 PHE A C 1
ATOM 1376 O O . PHE A 1 183 ? 13.057 -0.966 -14.948 1.00 88.69 183 PHE A O 1
ATOM 1383 N N . ARG A 1 184 ? 15.154 -0.300 -15.342 1.00 88.88 184 ARG A N 1
ATOM 1384 C CA . ARG A 1 184 ? 15.660 -0.763 -14.039 1.00 88.88 184 ARG A CA 1
ATOM 1385 C C . ARG A 1 184 ? 14.928 -0.109 -12.872 1.00 88.88 184 ARG A C 1
ATOM 1387 O O . ARG A 1 184 ? 14.646 -0.760 -11.872 1.00 88.88 184 ARG A O 1
ATOM 1394 N N . LEU A 1 185 ? 14.646 1.185 -12.998 1.00 89.75 185 LEU A N 1
ATOM 1395 C CA . LEU A 1 185 ? 13.984 1.949 -11.955 1.00 89.75 185 LEU A CA 1
ATOM 1396 C C . LEU A 1 185 ? 12.480 1.631 -11.874 1.00 89.75 185 LEU A C 1
ATOM 1398 O O . LEU A 1 185 ? 11.946 1.569 -10.769 1.00 89.75 185 LEU A O 1
ATOM 1402 N N . SER A 1 186 ? 11.794 1.403 -13.000 1.00 91.31 186 SER A N 1
ATOM 1403 C CA . SER A 1 186 ? 10.386 0.988 -12.989 1.00 91.31 186 SER A CA 1
ATOM 1404 C C . SER A 1 186 ? 10.205 -0.420 -12.428 1.00 91.31 186 SER A C 1
ATOM 1406 O O . SER A 1 186 ? 9.274 -0.617 -11.645 1.00 91.31 186 SER A O 1
ATOM 1408 N N . GLU A 1 187 ? 11.120 -1.343 -12.730 1.00 91.31 187 GLU A N 1
ATOM 1409 C CA . GLU A 1 187 ? 11.131 -2.704 -12.183 1.00 91.31 187 GLU A CA 1
ATOM 1410 C C . GLU A 1 187 ? 11.374 -2.710 -10.663 1.00 91.31 187 GLU A C 1
ATOM 1412 O O . GLU A 1 187 ? 10.665 -3.394 -9.929 1.00 91.31 187 GLU A O 1
ATOM 1417 N N . ASP A 1 188 ? 12.299 -1.885 -10.151 1.00 90.75 188 ASP A N 1
ATOM 1418 C CA . ASP A 1 188 ? 12.520 -1.736 -8.700 1.00 90.75 188 ASP A CA 1
ATOM 1419 C C . ASP A 1 188 ? 11.261 -1.235 -7.977 1.00 90.75 188 ASP A C 1
ATOM 1421 O O . ASP A 1 188 ? 10.864 -1.773 -6.940 1.00 90.75 188 ASP A O 1
ATOM 1425 N N . TYR A 1 189 ? 10.580 -0.237 -8.547 1.00 92.06 189 TYR A N 1
ATOM 1426 C CA . TYR A 1 189 ? 9.321 0.253 -7.989 1.00 92.06 189 TYR A CA 1
ATOM 1427 C C . TYR A 1 189 ? 8.188 -0.771 -8.111 1.00 92.06 189 TYR A C 1
ATOM 1429 O O . TYR A 1 189 ? 7.391 -0.899 -7.181 1.00 92.06 189 TYR A O 1
ATOM 1437 N N . ALA A 1 190 ? 8.116 -1.526 -9.209 1.00 91.81 190 ALA A N 1
ATOM 1438 C CA . ALA A 1 190 ? 7.145 -2.606 -9.367 1.00 91.81 190 ALA A CA 1
ATOM 1439 C C . ALA A 1 190 ? 7.370 -3.706 -8.316 1.00 91.81 190 ALA A C 1
ATOM 1441 O O . ALA A 1 190 ? 6.421 -4.150 -7.662 1.00 91.81 190 ALA A O 1
ATOM 1442 N N . PHE A 1 191 ? 8.629 -4.075 -8.076 1.00 90.62 191 PHE A N 1
ATOM 1443 C CA . PHE A 1 191 ? 9.018 -5.029 -7.046 1.00 90.62 191 PHE A CA 1
ATOM 1444 C C . PHE A 1 191 ? 8.634 -4.536 -5.645 1.00 90.62 191 PHE A C 1
ATOM 1446 O O . PHE A 1 191 ? 7.948 -5.254 -4.912 1.00 90.62 191 PHE A O 1
ATOM 1453 N N . LYS A 1 192 ? 8.960 -3.283 -5.299 1.00 92.19 192 LYS A N 1
ATOM 1454 C CA . LYS A 1 192 ? 8.544 -2.655 -4.031 1.00 92.19 192 LYS A CA 1
ATOM 1455 C C . LYS A 1 192 ? 7.026 -2.649 -3.871 1.00 92.19 192 LYS A C 1
ATOM 1457 O O . LYS A 1 192 ? 6.526 -3.024 -2.814 1.00 92.19 192 LYS A O 1
ATOM 1462 N N . ALA A 1 193 ? 6.285 -2.330 -4.930 1.00 92.56 193 ALA A N 1
ATOM 1463 C CA . ALA A 1 193 ? 4.829 -2.377 -4.909 1.00 92.56 193 ALA A CA 1
ATOM 1464 C C . ALA A 1 193 ? 4.284 -3.795 -4.666 1.00 92.56 193 ALA A C 1
ATOM 1466 O O . ALA A 1 193 ? 3.295 -3.959 -3.951 1.00 92.56 193 ALA A O 1
ATOM 1467 N N . SER A 1 194 ? 4.902 -4.821 -5.258 1.00 90.88 194 SER A N 1
ATOM 1468 C CA . SER A 1 194 ? 4.494 -6.219 -5.070 1.00 90.88 194 SER A CA 1
ATOM 1469 C C . SER A 1 194 ? 4.721 -6.696 -3.630 1.00 90.88 194 SER A C 1
ATOM 1471 O O . SER A 1 194 ? 3.816 -7.282 -3.035 1.00 90.88 194 SER A O 1
ATOM 1473 N N . ILE A 1 195 ? 5.869 -6.349 -3.031 1.00 90.00 195 ILE A N 1
ATOM 1474 C CA . ILE A 1 195 ? 6.176 -6.655 -1.630 1.00 90.00 195 ILE A CA 1
ATOM 1475 C C . ILE A 1 195 ? 5.198 -5.933 -0.708 1.00 90.00 195 ILE A C 1
ATOM 1477 O O . ILE A 1 195 ? 4.642 -6.569 0.181 1.00 90.00 195 ILE A O 1
ATOM 1481 N N . SER A 1 196 ? 4.934 -4.640 -0.930 1.00 90.06 196 SER A N 1
ATOM 1482 C CA . SER A 1 196 ? 3.980 -3.881 -0.113 1.00 90.06 196 SER A CA 1
ATOM 1483 C C . SER A 1 196 ? 2.578 -4.497 -0.134 1.00 90.06 196 SER A C 1
ATOM 1485 O O . SER A 1 196 ? 1.946 -4.574 0.913 1.00 90.06 196 SER A O 1
ATOM 1487 N N . ARG A 1 197 ? 2.102 -4.997 -1.285 1.00 89.56 197 ARG A N 1
ATOM 1488 C CA . ARG A 1 197 ? 0.804 -5.699 -1.362 1.00 89.56 197 ARG A CA 1
ATOM 1489 C C . ARG A 1 197 ? 0.814 -7.039 -0.637 1.00 89.56 197 ARG A C 1
ATOM 1491 O O . ARG A 1 197 ? -0.166 -7.385 0.013 1.00 89.56 197 ARG A O 1
ATOM 1498 N N . ALA A 1 198 ? 1.893 -7.804 -0.775 1.00 89.06 198 ALA A N 1
ATOM 1499 C CA . ALA A 1 198 ? 1.998 -9.128 -0.172 1.00 89.06 198 ALA A CA 1
ATOM 1500 C C . ALA A 1 198 ? 2.280 -9.076 1.341 1.00 89.06 198 ALA A C 1
ATOM 1502 O O . ALA A 1 198 ? 1.985 -10.038 2.051 1.00 89.06 198 ALA A O 1
ATOM 1503 N N . TYR A 1 199 ? 2.819 -7.956 1.838 1.00 89.31 199 TYR A N 1
ATOM 1504 C CA . TYR A 1 199 ? 3.234 -7.772 3.227 1.00 89.31 199 TYR A CA 1
ATOM 1505 C C . TYR A 1 199 ? 2.117 -8.075 4.226 1.00 89.31 199 TYR A C 1
ATOM 1507 O O . TYR A 1 199 ? 2.352 -8.821 5.166 1.00 89.31 199 TYR A O 1
ATOM 1515 N N . GLU A 1 200 ? 0.896 -7.579 4.014 1.00 86.06 200 GLU A N 1
ATOM 1516 C CA . GLU A 1 200 ? -0.215 -7.841 4.943 1.00 86.06 200 GLU A CA 1
ATOM 1517 C C . GLU A 1 200 ? -0.625 -9.309 4.983 1.00 86.06 200 GLU A C 1
ATOM 1519 O O . GLU A 1 200 ? -0.912 -9.841 6.054 1.00 86.06 200 GLU A O 1
ATOM 1524 N N . GLY A 1 201 ? -0.604 -9.983 3.830 1.00 87.31 201 GLY A N 1
ATOM 1525 C CA . GLY A 1 201 ? -0.864 -11.418 3.759 1.00 87.31 201 GLY A CA 1
ATOM 1526 C C . GLY A 1 201 ? 0.173 -12.204 4.555 1.00 87.31 201 GLY A C 1
ATOM 1527 O O . GLY A 1 201 ? -0.184 -13.025 5.399 1.00 87.31 201 GLY A O 1
ATOM 1528 N N . TYR A 1 202 ? 1.457 -11.903 4.345 1.00 89.12 202 TYR A N 1
ATOM 1529 C CA . TYR A 1 202 ? 2.536 -12.573 5.065 1.00 89.12 202 TYR A CA 1
ATOM 1530 C C . TYR A 1 202 ? 2.593 -12.208 6.547 1.00 89.12 202 TYR A C 1
ATOM 1532 O O . TYR A 1 202 ? 2.836 -13.089 7.362 1.00 89.12 202 TYR A O 1
ATOM 1540 N N . ARG A 1 203 ? 2.334 -10.951 6.917 1.00 88.81 203 ARG A N 1
ATOM 1541 C CA . ARG A 1 203 ? 2.258 -10.508 8.314 1.00 88.81 203 ARG A CA 1
ATOM 1542 C C . ARG A 1 203 ? 1.144 -11.243 9.048 1.00 88.81 203 ARG A C 1
ATOM 1544 O O . ARG A 1 203 ? 1.376 -11.766 10.132 1.00 88.81 203 ARG A O 1
ATOM 1551 N N . ARG A 1 204 ? -0.039 -11.346 8.431 1.00 85.56 204 ARG A N 1
ATOM 1552 C CA . ARG A 1 204 ? -1.183 -12.064 9.004 1.00 85.56 204 ARG A CA 1
ATOM 1553 C C . ARG A 1 204 ? -0.902 -13.551 9.191 1.00 85.56 204 ARG A C 1
ATOM 1555 O O . ARG A 1 204 ? -1.390 -14.129 10.154 1.00 85.56 204 ARG A O 1
ATOM 1562 N N . GLU A 1 205 ? -0.152 -14.171 8.285 1.00 89.06 205 GLU A N 1
ATOM 1563 C CA . GLU A 1 205 ? 0.209 -15.583 8.417 1.00 89.06 205 GLU A CA 1
ATOM 1564 C C . GLU A 1 205 ? 1.353 -15.794 9.419 1.00 89.06 205 GLU A C 1
ATOM 1566 O O . GLU A 1 205 ? 1.288 -16.709 10.234 1.00 89.06 205 GLU A O 1
ATOM 1571 N N . ALA A 1 206 ? 2.347 -14.904 9.445 1.00 90.06 206 ALA A N 1
ATOM 1572 C CA . ALA A 1 206 ? 3.447 -14.944 10.405 1.00 90.06 206 ALA A CA 1
ATOM 1573 C C . ALA A 1 206 ? 2.963 -14.755 11.850 1.00 90.06 206 ALA A C 1
ATOM 1575 O O . ALA A 1 206 ? 3.368 -15.521 12.721 1.00 90.06 206 ALA A O 1
ATOM 1576 N N . ALA A 1 207 ? 2.034 -13.821 12.084 1.00 86.81 207 ALA A N 1
ATOM 1577 C CA . ALA A 1 207 ? 1.439 -13.570 13.398 1.00 86.81 207 ALA A CA 1
ATOM 1578 C C . ALA A 1 207 ? 0.701 -14.794 13.978 1.00 86.81 207 ALA A C 1
ATOM 1580 O O . ALA A 1 207 ? 0.584 -14.923 15.194 1.00 86.81 207 ALA A O 1
ATOM 1581 N N . LYS A 1 208 ? 0.218 -15.715 13.128 1.00 89.00 208 LYS A N 1
ATOM 1582 C CA . LYS A 1 208 ? -0.402 -16.979 13.571 1.00 89.00 208 LYS A CA 1
ATOM 1583 C C . LYS A 1 208 ? 0.618 -18.054 13.945 1.00 89.00 208 LYS A C 1
ATOM 1585 O O . LYS A 1 208 ? 0.267 -18.969 14.684 1.00 89.00 208 LYS A O 1
ATOM 1590 N N . ILE A 1 209 ? 1.823 -17.996 13.379 1.00 90.44 209 ILE A N 1
ATOM 1591 C CA . ILE A 1 209 ? 2.849 -19.034 13.529 1.00 90.44 209 ILE A CA 1
ATOM 1592 C C . ILE A 1 209 ? 3.771 -18.701 14.703 1.00 90.44 209 ILE A C 1
ATOM 1594 O O . ILE A 1 209 ? 3.892 -19.505 15.623 1.00 90.44 209 ILE A O 1
ATOM 1598 N N . ASP A 1 210 ? 4.433 -17.541 14.658 1.00 90.25 210 ASP A N 1
ATOM 1599 C CA . ASP A 1 210 ? 5.444 -17.138 15.640 1.00 90.25 210 ASP A CA 1
ATOM 1600 C C . ASP A 1 210 ? 5.638 -15.603 15.651 1.00 90.25 210 ASP A C 1
ATOM 1602 O O . ASP A 1 210 ? 5.959 -15.017 14.607 1.00 90.25 210 ASP A O 1
ATOM 1606 N N . PRO A 1 211 ? 5.518 -14.935 16.816 1.00 89.38 211 PRO A N 1
ATOM 1607 C CA . PRO A 1 211 ? 5.837 -13.515 16.969 1.00 89.38 211 PRO A CA 1
ATOM 1608 C C . PRO A 1 211 ? 7.249 -13.118 16.511 1.00 89.38 211 PRO A C 1
ATOM 1610 O O . PRO A 1 211 ? 7.462 -11.984 16.076 1.00 89.38 211 PRO A O 1
ATOM 1613 N N . ASP A 1 212 ? 8.242 -14.006 16.608 1.00 89.19 212 ASP A N 1
ATOM 1614 C CA . ASP A 1 212 ? 9.603 -13.687 16.164 1.00 89.19 212 ASP A CA 1
ATOM 1615 C C . ASP A 1 212 ? 9.740 -13.705 14.636 1.00 89.19 212 ASP A C 1
ATOM 1617 O O . ASP A 1 212 ? 10.498 -12.904 14.074 1.00 89.19 212 ASP A O 1
ATOM 1621 N N . LEU A 1 213 ?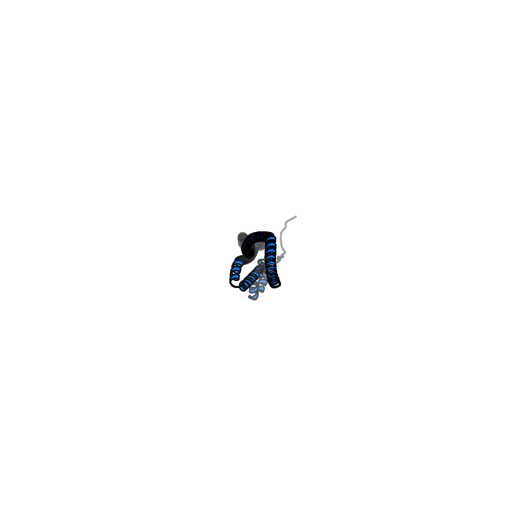 8.944 -14.526 13.944 1.00 88.12 213 LEU A N 1
ATOM 1622 C CA . LEU A 1 213 ? 8.850 -14.521 12.485 1.00 88.12 213 LEU A CA 1
ATOM 1623 C C . LEU A 1 213 ? 8.251 -13.205 11.973 1.00 88.12 213 LEU A C 1
ATOM 1625 O O . LEU A 1 213 ? 8.749 -12.642 10.996 1.00 88.12 213 LEU A O 1
ATOM 1629 N N . GLU A 1 214 ? 7.235 -12.670 12.656 1.00 87.38 214 GLU A N 1
ATOM 1630 C CA . GLU A 1 214 ? 6.638 -11.371 12.323 1.00 87.38 214 GLU A CA 1
ATOM 1631 C C . GLU A 1 214 ? 7.669 -10.232 12.413 1.00 87.38 214 GLU A C 1
ATOM 1633 O O . GLU A 1 214 ? 7.802 -9.426 11.487 1.00 87.38 214 GLU A O 1
ATOM 1638 N N . LYS A 1 215 ? 8.474 -10.199 13.483 1.00 88.56 215 LYS A N 1
ATOM 1639 C CA . LYS A 1 215 ? 9.549 -9.201 13.645 1.00 88.56 215 LYS A CA 1
ATOM 1640 C C . LYS A 1 215 ? 10.610 -9.317 12.554 1.00 88.56 215 LYS A C 1
ATOM 1642 O O . LYS A 1 215 ? 11.077 -8.300 12.037 1.00 88.56 215 LYS A O 1
ATOM 1647 N N . GLN A 1 216 ? 11.012 -10.541 12.203 1.00 89.75 216 GLN A N 1
ATOM 1648 C CA . GLN A 1 216 ? 11.967 -10.774 11.118 1.00 89.75 216 GLN A CA 1
ATOM 1649 C C . GLN A 1 216 ? 11.405 -10.319 9.770 1.00 89.75 216 GLN A C 1
ATOM 1651 O O . GLN A 1 216 ? 12.126 -9.700 8.985 1.00 89.75 216 GLN A O 1
ATOM 1656 N N . LEU A 1 217 ? 10.118 -10.568 9.523 1.00 89.75 217 LEU A N 1
ATOM 1657 C CA . LEU A 1 217 ? 9.428 -10.143 8.314 1.00 89.75 217 LEU A CA 1
ATOM 1658 C C . LEU A 1 217 ? 9.371 -8.615 8.207 1.00 89.75 217 LEU A C 1
ATOM 1660 O O . LEU A 1 217 ? 9.743 -8.068 7.169 1.00 89.75 217 LEU A O 1
ATOM 1664 N N . LEU A 1 218 ? 9.004 -7.923 9.289 1.00 87.88 218 LEU A N 1
ATOM 1665 C CA . LEU A 1 218 ? 9.019 -6.459 9.351 1.00 87.88 218 LEU A CA 1
ATOM 1666 C C . LEU A 1 218 ? 10.431 -5.903 9.111 1.00 87.88 218 LEU A C 1
ATOM 1668 O O . LEU A 1 218 ? 10.609 -4.998 8.297 1.00 87.88 218 LEU A O 1
ATOM 1672 N N . LYS A 1 219 ? 11.451 -6.475 9.761 1.00 88.75 219 LYS A N 1
ATOM 1673 C CA . LYS A 1 219 ? 12.854 -6.074 9.574 1.00 88.75 219 LYS A CA 1
ATOM 1674 C C . LYS A 1 219 ? 13.317 -6.265 8.127 1.00 88.75 219 LYS A C 1
ATOM 1676 O O . LYS A 1 219 ? 13.987 -5.394 7.574 1.00 88.75 219 LYS A O 1
ATOM 1681 N N . SER A 1 220 ? 12.953 -7.387 7.509 1.00 87.69 220 SER A N 1
ATOM 1682 C CA . SER A 1 220 ? 13.255 -7.670 6.105 1.00 87.69 220 SER A CA 1
ATOM 1683 C C . SER A 1 220 ? 12.549 -6.679 5.173 1.00 87.69 220 SER A C 1
ATOM 1685 O O . SER A 1 220 ? 13.196 -6.093 4.307 1.00 87.69 220 SER A O 1
ATOM 1687 N N . ALA A 1 221 ? 11.260 -6.405 5.393 1.00 86.31 221 ALA A N 1
ATOM 1688 C CA . ALA A 1 221 ? 10.491 -5.448 4.599 1.00 86.31 221 ALA A CA 1
ATOM 1689 C C . ALA A 1 221 ? 11.063 -4.022 4.690 1.00 86.31 221 ALA A C 1
ATOM 1691 O O . ALA A 1 221 ? 11.312 -3.403 3.657 1.00 86.31 221 ALA A O 1
ATOM 1692 N N . LEU A 1 222 ? 11.364 -3.542 5.903 1.00 85.12 222 LEU A N 1
ATOM 1693 C CA . LEU A 1 222 ? 12.022 -2.248 6.131 1.00 85.12 222 LEU A CA 1
ATOM 1694 C C . LEU A 1 222 ? 13.346 -2.150 5.368 1.00 85.12 222 LEU A C 1
ATOM 1696 O O . LEU A 1 222 ? 13.561 -1.191 4.632 1.00 85.12 222 LEU A O 1
ATOM 1700 N N . SER A 1 223 ? 14.182 -3.193 5.442 1.00 85.25 223 SER A N 1
ATOM 1701 C CA . SER A 1 223 ? 15.458 -3.212 4.719 1.00 85.25 223 SER A CA 1
ATOM 1702 C C . SER A 1 223 ? 15.295 -3.064 3.204 1.00 85.25 223 SER A C 1
ATOM 1704 O O . SER A 1 223 ? 16.138 -2.450 2.563 1.00 85.25 223 SER A O 1
ATOM 1706 N N . ARG A 1 224 ? 14.200 -3.579 2.626 1.00 81.75 224 ARG A N 1
ATOM 1707 C CA . ARG A 1 224 ? 13.910 -3.485 1.186 1.00 81.75 224 ARG A CA 1
ATOM 1708 C C . ARG A 1 224 ? 13.345 -2.125 0.791 1.00 81.75 224 ARG A C 1
ATOM 1710 O O . ARG A 1 224 ? 13.610 -1.664 -0.318 1.00 81.75 224 ARG A O 1
ATOM 1717 N N . PHE A 1 225 ? 12.583 -1.479 1.671 1.00 82.44 225 PHE A N 1
ATOM 1718 C CA . PHE A 1 225 ? 12.077 -0.128 1.427 1.00 82.44 225 PHE A CA 1
ATOM 1719 C C . PHE A 1 225 ? 13.180 0.932 1.520 1.00 82.44 225 PHE A C 1
ATOM 1721 O O . PHE A 1 225 ? 13.164 1.874 0.728 1.00 82.44 225 PHE A O 1
ATOM 1728 N N . ASP A 1 226 ? 14.166 0.728 2.396 1.00 80.19 226 ASP A N 1
ATOM 1729 C CA . ASP A 1 226 ? 15.306 1.636 2.573 1.00 80.19 226 ASP A CA 1
ATOM 1730 C C . ASP A 1 226 ? 16.350 1.546 1.442 1.00 80.19 226 ASP A C 1
ATOM 1732 O O . ASP A 1 226 ? 17.212 2.419 1.312 1.00 80.19 226 ASP A O 1
ATOM 1736 N N . GLU A 1 227 ? 16.289 0.521 0.582 1.00 82.81 227 GLU A N 1
ATOM 1737 C CA . GLU A 1 227 ? 17.210 0.400 -0.552 1.00 82.81 227 GLU A CA 1
ATOM 1738 C C . GLU A 1 227 ? 17.008 1.549 -1.556 1.00 82.81 227 GLU A C 1
ATOM 1740 O O . GLU A 1 227 ? 15.979 1.657 -2.237 1.00 82.81 227 GLU A O 1
ATOM 1745 N N . GLN A 1 228 ? 18.030 2.407 -1.670 1.00 77.94 228 GLN A N 1
ATOM 1746 C CA . GLN A 1 228 ? 17.973 3.599 -2.507 1.00 77.94 228 GLN A CA 1
ATOM 1747 C C . GLN A 1 228 ? 17.886 3.228 -4.003 1.00 77.94 228 GLN A C 1
ATOM 1749 O O . GLN A 1 228 ? 18.779 2.548 -4.520 1.00 77.94 228 GLN A O 1
ATOM 1754 N N . PRO A 1 229 ? 16.885 3.742 -4.745 1.00 71.94 229 PRO A N 1
ATOM 1755 C CA . PRO A 1 229 ? 16.705 3.406 -6.161 1.00 71.94 229 PRO A CA 1
ATOM 1756 C C . PRO A 1 229 ? 17.869 3.861 -7.058 1.00 71.94 229 PRO A C 1
ATOM 1758 O O . PRO A 1 229 ? 18.144 3.259 -8.094 1.00 71.94 229 PRO A O 1
ATOM 1761 N N . LEU A 1 230 ? 18.590 4.911 -6.642 1.00 64.94 230 LEU A N 1
ATOM 1762 C CA . LEU A 1 230 ? 19.727 5.485 -7.372 1.00 64.94 230 LEU A CA 1
ATOM 1763 C C . LEU A 1 230 ? 20.904 4.512 -7.534 1.00 64.94 230 LEU A C 1
ATOM 1765 O O . LEU A 1 230 ? 21.719 4.717 -8.425 1.00 64.94 230 LEU A O 1
ATOM 1769 N N . ARG A 1 231 ? 20.957 3.419 -6.758 1.00 72.81 231 ARG A N 1
ATOM 1770 C CA . ARG A 1 231 ? 21.937 2.334 -6.946 1.00 72.81 231 ARG A CA 1
ATOM 1771 C C . ARG A 1 231 ? 21.848 1.689 -8.333 1.00 72.81 231 ARG A C 1
ATOM 1773 O O . ARG A 1 231 ? 22.831 1.144 -8.821 1.00 72.81 231 ARG A O 1
ATOM 1780 N N . LEU A 1 232 ? 20.667 1.702 -8.947 1.00 63.06 232 LEU A N 1
ATOM 1781 C CA . LEU A 1 232 ? 20.428 1.077 -10.249 1.00 63.06 232 LEU A CA 1
ATOM 1782 C C . LEU A 1 232 ? 20.721 2.018 -11.427 1.00 63.06 232 LEU A C 1
ATOM 1784 O O . LEU A 1 232 ? 20.666 1.590 -12.584 1.00 63.06 232 LEU A O 1
ATOM 1788 N N . VAL A 1 233 ? 21.038 3.283 -11.141 1.00 63.75 233 VAL A N 1
ATOM 1789 C CA . VAL A 1 233 ? 21.497 4.253 -12.134 1.00 63.75 233 VAL A CA 1
ATOM 1790 C C . VAL A 1 233 ? 23.003 4.072 -12.301 1.00 63.75 233 VAL A C 1
ATOM 1792 O O . VAL A 1 233 ? 23.746 4.062 -11.325 1.00 63.75 233 VAL A O 1
ATOM 1795 N N . GLU A 1 234 ? 23.451 3.882 -13.542 1.00 63.16 234 GLU A N 1
ATOM 1796 C CA . GLU A 1 234 ? 24.874 3.717 -13.857 1.00 63.16 234 GLU A CA 1
ATOM 1797 C C . GLU A 1 234 ? 25.677 4.934 -13.374 1.00 63.16 234 GLU A C 1
ATOM 1799 O O . GLU A 1 234 ? 25.379 6.070 -13.744 1.00 63.16 234 GLU A O 1
ATOM 1804 N N . THR A 1 235 ? 26.700 4.688 -12.554 1.00 56.09 235 THR A N 1
ATOM 1805 C CA . THR A 1 235 ? 27.575 5.727 -11.987 1.00 56.09 235 THR A CA 1
ATOM 1806 C C . THR A 1 235 ? 28.491 6.353 -13.044 1.00 56.09 235 THR A C 1
ATOM 1808 O O . THR A 1 235 ? 28.879 7.515 -12.926 1.00 56.09 235 THR A O 1
ATOM 1811 N N . ASP A 1 236 ? 28.797 5.612 -14.112 1.00 59.97 236 ASP A N 1
ATOM 1812 C CA . ASP A 1 236 ? 29.688 6.055 -15.181 1.00 59.97 236 ASP A CA 1
ATOM 1813 C C . ASP A 1 236 ? 28.919 6.881 -16.224 1.00 59.97 236 ASP A C 1
ATOM 1815 O O . ASP A 1 236 ? 28.399 6.378 -17.222 1.00 59.97 236 ASP A O 1
ATOM 1819 N N . SER A 1 237 ? 28.833 8.191 -15.988 1.00 56.59 237 SER A N 1
ATOM 1820 C CA . SER A 1 237 ? 28.294 9.146 -16.962 1.00 56.59 237 SER A CA 1
ATOM 1821 C C . SER A 1 237 ? 29.340 9.493 -18.019 1.00 56.59 237 SER A C 1
ATOM 1823 O O . SER A 1 237 ? 30.078 10.471 -17.894 1.00 56.59 237 SER A O 1
ATOM 1825 N N . PHE A 1 238 ? 29.402 8.713 -19.097 1.00 68.94 238 PHE A N 1
ATOM 1826 C CA . PHE A 1 238 ? 30.177 9.104 -20.272 1.00 68.94 238 PHE A CA 1
ATOM 1827 C C . PHE A 1 238 ? 29.453 10.231 -21.021 1.00 68.94 238 PHE A C 1
ATOM 1829 O O . PHE A 1 238 ? 28.273 10.125 -21.332 1.00 68.94 238 PHE A O 1
ATOM 1836 N N . GLY A 1 239 ? 30.151 11.327 -21.330 1.00 66.31 239 GLY A N 1
ATOM 1837 C CA . GLY A 1 239 ? 29.538 12.495 -21.980 1.00 66.31 239 GLY A CA 1
ATOM 1838 C C . GLY A 1 239 ? 29.227 12.323 -23.475 1.00 66.31 239 GLY A C 1
ATOM 1839 O O . GLY A 1 239 ? 28.530 13.154 -24.054 1.00 66.31 239 GLY A O 1
ATOM 1840 N N . SER A 1 240 ? 29.748 11.280 -24.134 1.00 70.75 240 SER A N 1
ATOM 1841 C CA . SER A 1 240 ? 29.485 11.022 -25.554 1.00 70.75 240 SER A CA 1
ATOM 1842 C C . SER A 1 240 ? 29.709 9.551 -25.948 1.00 70.75 240 SER A C 1
ATOM 1844 O O . SER A 1 240 ? 30.494 8.862 -25.292 1.00 70.75 240 SER A O 1
ATOM 1846 N N . PRO A 1 241 ? 29.103 9.084 -27.060 1.00 72.25 241 PRO A N 1
ATOM 1847 C CA . PRO A 1 241 ? 29.301 7.735 -27.594 1.00 72.25 241 PRO A CA 1
ATOM 1848 C C . PRO A 1 241 ? 30.773 7.429 -27.873 1.00 72.25 241 PRO A C 1
ATOM 1850 O O . PRO A 1 241 ? 31.250 6.333 -27.602 1.00 72.25 241 PRO A O 1
ATOM 1853 N N . TRP A 1 242 ? 31.516 8.419 -28.375 1.00 69.19 242 TRP A N 1
ATOM 1854 C CA . TRP A 1 242 ? 32.950 8.290 -28.626 1.00 69.19 242 TRP A CA 1
ATOM 1855 C C . TRP A 1 242 ? 33.747 8.173 -27.331 1.00 69.19 242 TRP A C 1
ATOM 1857 O O . TRP A 1 242 ? 34.692 7.394 -27.265 1.00 69.19 242 TRP A O 1
ATOM 1867 N N . HIS A 1 243 ? 33.357 8.912 -26.292 1.00 74.56 243 HIS A N 1
ATOM 1868 C CA . HIS A 1 243 ? 34.004 8.838 -24.989 1.00 74.56 243 HIS A CA 1
ATOM 1869 C C . HIS A 1 243 ? 33.792 7.467 -24.330 1.00 74.56 243 HIS A C 1
ATOM 1871 O O . HIS A 1 243 ? 34.757 6.873 -23.851 1.00 74.56 243 HIS A O 1
ATOM 1877 N N . GLU A 1 244 ? 32.575 6.915 -24.389 1.00 77.06 244 GLU A N 1
ATOM 1878 C CA . GLU A 1 244 ? 32.298 5.556 -23.906 1.00 77.06 244 GLU A CA 1
ATOM 1879 C C . GLU A 1 244 ? 33.071 4.513 -24.723 1.00 77.06 244 GLU A C 1
ATOM 1881 O O . GLU A 1 244 ? 33.796 3.702 -24.149 1.00 77.06 244 GLU A O 1
ATOM 1886 N N . PHE A 1 245 ? 33.012 4.585 -26.057 1.00 72.75 245 PHE A N 1
ATOM 1887 C CA . PHE A 1 245 ? 33.700 3.640 -26.936 1.00 72.75 245 PHE A CA 1
ATOM 1888 C C . PHE A 1 245 ? 35.213 3.604 -26.679 1.00 72.75 245 PHE A C 1
ATOM 1890 O O . PHE A 1 245 ? 35.764 2.529 -26.445 1.00 72.75 245 PHE A O 1
ATOM 1897 N N . LEU A 1 246 ? 35.869 4.769 -26.634 1.00 71.94 246 LEU A N 1
ATOM 1898 C CA . LEU A 1 246 ? 37.313 4.903 -26.390 1.00 71.94 246 LEU A CA 1
ATOM 1899 C C . LEU A 1 246 ? 37.735 4.455 -24.985 1.00 71.94 246 LEU A C 1
ATOM 1901 O O . LEU A 1 246 ? 38.852 3.983 -24.788 1.00 71.94 246 LEU A O 1
ATOM 1905 N N . SER A 1 247 ? 36.845 4.594 -24.004 1.00 67.75 247 SER A N 1
ATOM 1906 C CA . SER A 1 247 ? 37.088 4.187 -22.619 1.00 67.75 247 SER A CA 1
ATOM 1907 C C . SER A 1 247 ? 36.727 2.727 -22.322 1.00 67.75 247 SER A C 1
ATOM 1909 O O . SER A 1 247 ? 37.014 2.259 -21.210 1.00 67.75 247 SER A O 1
ATOM 1911 N N . SER A 1 248 ? 36.116 2.030 -23.290 1.00 76.50 248 SER A N 1
ATOM 1912 C CA . SER A 1 248 ? 35.582 0.681 -23.116 1.00 76.50 248 SER A CA 1
ATOM 1913 C C . SER A 1 248 ? 36.678 -0.311 -22.728 1.00 76.50 248 SER A C 1
ATOM 1915 O O . SER A 1 248 ? 37.824 -0.226 -23.185 1.00 76.50 248 SER A O 1
ATOM 1917 N N . GLY A 1 249 ? 36.317 -1.274 -21.873 1.00 67.75 249 GLY A N 1
ATOM 1918 C CA . GLY A 1 249 ? 37.225 -2.327 -21.410 1.00 67.75 249 GLY A CA 1
ATOM 1919 C C . GLY A 1 249 ? 37.902 -3.055 -22.568 1.00 67.75 249 GLY A C 1
ATOM 1920 O O . GLY A 1 249 ? 39.086 -3.317 -22.496 1.00 67.75 249 GLY A O 1
ATOM 1921 N N . ILE A 1 250 ? 37.213 -3.223 -23.698 1.00 68.56 250 ILE A N 1
ATOM 1922 C CA . ILE A 1 250 ? 37.731 -3.885 -24.903 1.00 68.56 250 ILE A CA 1
ATOM 1923 C C . ILE A 1 250 ? 38.932 -3.136 -25.501 1.00 68.56 25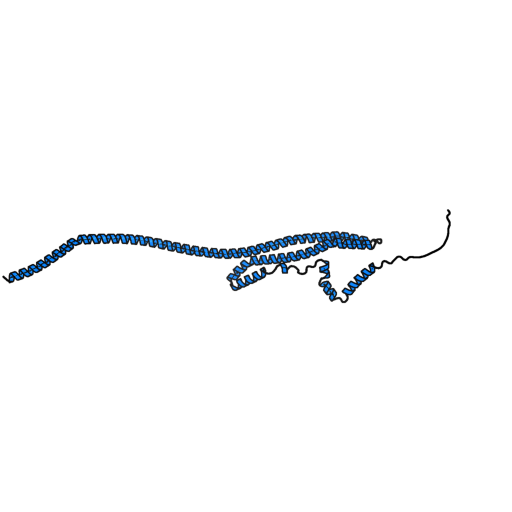0 ILE A C 1
ATOM 1925 O O . ILE A 1 250 ? 39.918 -3.765 -25.872 1.00 68.56 250 ILE A O 1
ATOM 1929 N N . ILE A 1 251 ? 38.888 -1.800 -25.575 1.00 69.44 251 ILE A N 1
ATOM 1930 C CA . ILE A 1 251 ? 40.007 -0.999 -26.103 1.00 69.44 251 ILE A CA 1
ATOM 1931 C C . ILE A 1 251 ? 41.143 -0.927 -25.084 1.00 69.44 251 ILE A C 1
ATOM 1933 O O . ILE A 1 251 ? 42.311 -1.013 -25.458 1.00 69.44 251 ILE A O 1
ATOM 1937 N N . LYS A 1 252 ? 40.818 -0.824 -23.791 1.00 72.94 252 LYS A N 1
ATOM 1938 C CA . LYS A 1 252 ? 41.818 -0.863 -22.714 1.00 72.94 252 LYS A CA 1
ATOM 1939 C C . LYS A 1 252 ? 42.510 -2.223 -22.616 1.00 72.94 252 LYS A C 1
ATOM 1941 O O . LYS A 1 252 ? 43.714 -2.266 -22.386 1.00 72.94 252 LYS A O 1
ATOM 1946 N N . ASP A 1 253 ? 41.775 -3.307 -22.815 1.00 72.06 253 ASP A N 1
ATOM 1947 C CA . ASP A 1 253 ? 42.280 -4.674 -22.785 1.00 72.06 253 ASP A CA 1
ATOM 1948 C C . ASP A 1 253 ? 43.084 -4.963 -24.048 1.00 72.06 253 ASP A C 1
ATOM 1950 O O . ASP A 1 253 ? 44.197 -5.455 -23.928 1.00 72.06 253 ASP A O 1
ATOM 1954 N N . ALA A 1 254 ? 42.623 -4.535 -25.228 1.00 72.75 254 ALA A N 1
ATOM 1955 C CA . ALA A 1 254 ? 43.397 -4.615 -26.469 1.00 72.75 254 ALA A CA 1
ATOM 1956 C C . ALA A 1 254 ? 44.700 -3.795 -26.408 1.00 72.75 254 ALA A C 1
ATOM 1958 O O . ALA A 1 254 ? 45.746 -4.260 -26.863 1.00 72.75 254 ALA A O 1
ATOM 1959 N N . ALA A 1 255 ? 44.670 -2.604 -25.800 1.00 72.69 255 ALA A N 1
ATOM 1960 C CA . ALA A 1 255 ? 45.861 -1.782 -25.586 1.00 72.69 255 ALA A CA 1
ATOM 1961 C C . ALA A 1 255 ? 46.861 -2.422 -24.607 1.00 72.69 255 ALA A C 1
ATOM 1963 O O . ALA A 1 255 ? 48.061 -2.178 -24.720 1.00 72.69 255 ALA A O 1
ATOM 1964 N N . LYS A 1 256 ? 46.384 -3.241 -23.660 1.00 76.38 256 LYS A N 1
ATOM 1965 C CA . LYS A 1 256 ? 47.225 -3.979 -22.704 1.00 76.38 256 LYS A CA 1
ATOM 1966 C C . LYS A 1 256 ? 47.707 -5.328 -23.242 1.00 76.38 256 LYS A C 1
ATOM 1968 O O . LYS A 1 256 ? 48.810 -5.743 -22.905 1.00 76.38 256 LYS A O 1
ATOM 1973 N N . SER A 1 257 ? 46.899 -6.020 -24.043 1.00 77.69 257 SER A N 1
ATOM 1974 C CA . SER A 1 257 ? 47.162 -7.388 -24.502 1.00 77.69 257 SER A CA 1
ATOM 1975 C C . SER A 1 257 ? 47.955 -7.451 -25.807 1.00 77.69 257 SER A C 1
ATOM 1977 O O . SER A 1 257 ? 48.606 -8.459 -26.069 1.00 77.69 257 SER A O 1
ATOM 1979 N N . VAL A 1 258 ? 47.916 -6.399 -26.634 1.00 77.00 258 VAL A N 1
ATOM 1980 C CA . VAL A 1 258 ? 48.634 -6.343 -27.914 1.00 77.00 258 VAL A CA 1
ATOM 1981 C C . VAL A 1 258 ? 49.838 -5.393 -27.800 1.00 77.00 258 VAL A C 1
ATOM 1983 O O . VAL A 1 258 ? 49.663 -4.170 -27.846 1.00 77.00 258 VAL A O 1
ATOM 1986 N N . PRO A 1 259 ? 51.079 -5.910 -27.685 1.00 68.31 259 PRO A N 1
ATOM 1987 C CA . PRO A 1 259 ? 52.266 -5.064 -27.614 1.00 68.31 259 PRO A CA 1
ATOM 1988 C C . PRO A 1 259 ? 52.426 -4.249 -28.905 1.00 68.31 259 PRO A C 1
ATOM 1990 O O . PRO A 1 259 ? 52.363 -4.777 -30.016 1.00 68.31 259 PRO A O 1
ATOM 1993 N N . GLY A 1 260 ? 52.610 -2.935 -28.759 1.00 68.38 260 GLY A N 1
ATOM 1994 C CA . GLY A 1 260 ? 52.774 -2.006 -29.881 1.00 68.38 260 GLY A CA 1
ATOM 1995 C C . GLY A 1 260 ? 51.477 -1.569 -30.577 1.00 68.38 260 GLY A C 1
ATOM 1996 O O . GLY A 1 260 ? 51.554 -0.866 -31.582 1.00 68.38 260 GLY A O 1
ATOM 1997 N N . PHE A 1 261 ? 50.291 -1.927 -30.066 1.00 75.44 261 PHE A N 1
ATOM 1998 C CA . PHE A 1 261 ? 49.008 -1.447 -30.605 1.00 75.44 261 PHE A CA 1
ATOM 1999 C C . PHE A 1 261 ? 48.906 0.081 -30.562 1.00 75.44 261 PHE A C 1
ATOM 2001 O O . PHE A 1 261 ? 48.637 0.713 -31.581 1.00 75.44 261 PHE A O 1
ATOM 2008 N N . MET A 1 262 ? 49.215 0.675 -29.406 1.00 76.12 262 MET A N 1
ATOM 2009 C CA . MET A 1 262 ? 49.219 2.131 -29.248 1.00 76.12 262 MET A CA 1
ATOM 2010 C C . MET A 1 262 ? 50.253 2.793 -30.164 1.00 76.12 262 MET A C 1
ATOM 2012 O O . MET A 1 262 ? 49.922 3.788 -30.795 1.00 76.12 262 MET A O 1
ATOM 2016 N N . GLN A 1 263 ? 51.441 2.191 -30.320 1.00 75.50 263 GLN A N 1
ATOM 2017 C CA . GLN A 1 263 ? 52.489 2.672 -31.229 1.00 75.50 263 GLN A CA 1
ATOM 2018 C C . GLN A 1 263 ? 52.013 2.688 -32.690 1.00 75.50 263 GLN A C 1
ATOM 2020 O O . GLN A 1 263 ? 52.162 3.681 -33.387 1.00 75.50 263 GLN A O 1
ATOM 2025 N N . LYS A 1 264 ? 51.362 1.614 -33.151 1.00 76.38 264 LYS A N 1
ATOM 2026 C CA . LYS A 1 264 ? 50.829 1.530 -34.520 1.00 76.38 264 LYS A CA 1
ATOM 2027 C C . LYS A 1 264 ? 49.685 2.509 -34.764 1.00 76.38 264 LYS A C 1
ATOM 2029 O O . LYS A 1 264 ? 49.592 3.063 -35.854 1.00 76.38 264 LYS A O 1
ATOM 2034 N N . VAL A 1 265 ? 48.825 2.735 -33.770 1.00 77.31 265 VAL A N 1
ATOM 2035 C CA . VAL A 1 265 ? 47.754 3.741 -33.853 1.00 77.31 265 VAL A CA 1
ATOM 2036 C C . VAL A 1 265 ? 48.348 5.152 -33.915 1.00 77.31 265 VAL A C 1
ATOM 2038 O O . VAL A 1 265 ? 47.903 5.957 -34.734 1.00 77.31 265 VAL A O 1
ATOM 2041 N N . THR A 1 266 ? 49.382 5.446 -33.118 1.00 76.00 266 THR A N 1
ATOM 2042 C CA . THR A 1 266 ? 50.082 6.739 -33.164 1.00 76.00 266 THR A CA 1
ATOM 2043 C C . THR A 1 266 ? 50.866 6.934 -34.458 1.00 76.00 266 THR A C 1
ATOM 2045 O O . THR A 1 266 ? 50.812 8.019 -35.025 1.00 76.00 266 THR A O 1
ATOM 2048 N N . ASP A 1 267 ? 51.514 5.892 -34.979 1.00 77.81 267 ASP A N 1
ATOM 2049 C CA . ASP A 1 267 ? 52.273 5.947 -36.233 1.00 77.81 267 ASP A CA 1
ATOM 2050 C C . ASP A 1 267 ? 51.344 6.109 -37.444 1.00 77.81 267 ASP A C 1
ATOM 2052 O O . ASP A 1 267 ? 51.649 6.845 -38.383 1.00 77.81 267 ASP A O 1
ATOM 2056 N N . LEU A 1 268 ? 50.161 5.485 -37.423 1.00 74.06 268 LEU A N 1
ATOM 2057 C CA . LEU A 1 268 ? 49.134 5.672 -38.451 1.00 74.06 268 LEU A CA 1
ATOM 2058 C C . LEU A 1 268 ? 48.549 7.096 -38.417 1.00 74.06 268 LEU A C 1
ATOM 2060 O O . LEU A 1 268 ? 48.300 7.697 -39.466 1.00 74.06 268 LEU A O 1
ATOM 2064 N N . ALA A 1 269 ? 48.357 7.654 -37.218 1.00 74.50 269 ALA A N 1
ATOM 2065 C CA . ALA A 1 269 ? 47.918 9.036 -37.044 1.00 74.50 269 ALA A CA 1
ATOM 2066 C C . ALA A 1 269 ? 48.992 10.031 -37.521 1.00 74.50 269 ALA A C 1
ATOM 2068 O O . ALA A 1 269 ? 48.680 10.948 -38.283 1.00 74.50 269 ALA A O 1
ATOM 2069 N N . ALA A 1 270 ? 50.256 9.814 -37.142 1.00 72.69 270 ALA A N 1
ATOM 2070 C CA . ALA A 1 270 ? 51.391 10.647 -37.533 1.00 72.69 270 ALA A CA 1
ATOM 2071 C C . ALA A 1 270 ? 51.644 10.601 -39.048 1.00 72.69 270 ALA A C 1
ATOM 2073 O O . ALA A 1 270 ? 51.722 11.645 -39.688 1.00 72.69 270 ALA A O 1
ATOM 2074 N N . SER A 1 271 ? 51.656 9.410 -39.651 1.00 71.88 271 SER A N 1
ATOM 2075 C CA . SER A 1 271 ? 51.842 9.247 -41.102 1.00 71.88 271 SER A CA 1
ATOM 2076 C C . SER A 1 271 ? 50.694 9.836 -41.932 1.00 71.88 271 SER A C 1
ATOM 2078 O O . SER A 1 271 ? 50.919 10.339 -43.034 1.00 71.88 271 SER A O 1
ATOM 2080 N N . SER A 1 272 ? 49.465 9.853 -41.404 1.00 68.00 272 SER A N 1
ATOM 2081 C CA . SER A 1 272 ? 48.322 10.522 -42.047 1.00 68.00 272 SER A CA 1
ATOM 2082 C C . SER A 1 272 ? 48.409 12.054 -41.962 1.00 68.00 272 SER A C 1
ATOM 2084 O O . SER A 1 272 ? 47.996 12.746 -42.895 1.00 68.00 272 SER A O 1
ATOM 2086 N N . LEU A 1 273 ? 48.978 12.587 -40.875 1.00 69.81 273 LEU A N 1
ATOM 2087 C CA . LEU A 1 273 ? 49.279 14.013 -40.697 1.00 69.81 273 LEU A CA 1
ATOM 2088 C C . LEU A 1 273 ? 50.441 14.467 -41.593 1.00 69.81 273 LEU A C 1
ATOM 2090 O O . LEU A 1 273 ? 50.328 15.491 -42.266 1.00 69.81 273 LEU A O 1
ATOM 2094 N N . GLU A 1 274 ? 51.512 13.679 -41.686 1.00 66.75 274 GLU A N 1
ATOM 2095 C CA . GLU A 1 274 ? 52.649 13.956 -42.572 1.00 66.75 274 GLU A CA 1
ATOM 2096 C C . GLU A 1 274 ? 52.262 13.892 -44.054 1.00 66.75 274 GLU A C 1
ATOM 2098 O O . GLU A 1 274 ? 52.698 14.728 -44.849 1.00 66.75 274 GLU A O 1
ATOM 2103 N N . ARG A 1 275 ? 51.364 12.973 -44.440 1.00 57.03 275 ARG A N 1
ATOM 2104 C CA . ARG A 1 275 ? 50.830 12.898 -45.811 1.00 57.03 275 ARG A CA 1
ATOM 2105 C C . ARG A 1 275 ? 50.039 14.152 -46.208 1.00 57.03 275 ARG A C 1
ATOM 2107 O O . ARG A 1 275 ? 49.985 14.477 -47.389 1.00 57.03 275 ARG A O 1
ATOM 2114 N N . LYS A 1 276 ? 49.471 14.885 -45.242 1.00 45.91 276 LYS A N 1
ATOM 2115 C CA . LYS A 1 276 ? 48.773 16.165 -45.462 1.00 45.91 276 LYS A CA 1
ATOM 2116 C C . LYS A 1 276 ? 49.727 17.373 -45.501 1.00 45.91 276 LYS A C 1
ATOM 2118 O O . LYS A 1 276 ? 49.340 18.422 -46.004 1.00 45.91 276 LYS A O 1
ATOM 2123 N N . GLY A 1 277 ? 50.962 17.224 -45.008 1.00 45.19 277 GLY A N 1
ATOM 2124 C CA . GLY A 1 277 ? 51.994 18.270 -44.980 1.00 45.19 277 GLY A CA 1
ATOM 2125 C C . GLY A 1 277 ? 52.864 18.370 -46.240 1.00 45.19 277 GLY A C 1
ATOM 2126 O O . GLY A 1 277 ? 53.613 19.332 -46.383 1.00 45.19 277 GLY A O 1
ATOM 2127 N N . LYS A 1 278 ? 52.771 17.416 -47.175 1.00 42.88 278 LYS A N 1
ATOM 2128 C CA . LYS A 1 278 ? 53.562 17.409 -48.416 1.00 42.88 278 LYS A CA 1
ATOM 2129 C C . LYS A 1 278 ? 52.772 18.014 -49.585 1.00 42.88 278 LYS A C 1
ATOM 2131 O O . LYS A 1 278 ? 52.338 17.311 -50.491 1.00 42.88 278 LYS A O 1
ATOM 2136 N N . ILE A 1 279 ? 52.576 19.332 -49.552 1.00 41.66 279 ILE A N 1
ATOM 2137 C CA . ILE A 1 279 ? 52.322 20.127 -50.762 1.00 41.66 279 ILE A CA 1
ATOM 2138 C C . ILE A 1 279 ? 53.701 20.614 -51.221 1.00 41.66 279 ILE A C 1
ATOM 2140 O O . ILE A 1 279 ? 54.331 21.420 -50.542 1.00 41.66 279 ILE A O 1
ATOM 2144 N N . GLU A 1 280 ? 54.215 20.056 -52.317 1.00 39.09 280 GLU A N 1
ATOM 2145 C CA . GLU A 1 280 ? 55.481 20.484 -52.927 1.00 39.09 280 GLU A CA 1
ATOM 2146 C C . GLU A 1 280 ? 55.372 21.946 -53.419 1.00 39.09 280 GLU A C 1
ATOM 2148 O O . GLU A 1 280 ? 54.356 22.300 -54.025 1.00 39.09 280 GLU A O 1
ATOM 2153 N N . PRO A 1 281 ? 56.378 22.812 -53.187 1.00 35.03 281 PRO A N 1
ATOM 2154 C CA . PRO A 1 281 ? 56.397 24.159 -53.753 1.00 35.03 281 PRO A CA 1
ATOM 2155 C C . PRO A 1 281 ? 56.668 24.109 -55.271 1.00 35.03 281 PRO A C 1
ATOM 2157 O O . PRO A 1 281 ? 57.287 23.157 -55.758 1.00 35.03 281 PRO A O 1
ATOM 2160 N N . PRO A 1 282 ? 56.231 25.120 -56.046 1.00 35.97 282 PRO A N 1
ATOM 2161 C CA . PRO A 1 282 ? 56.332 25.087 -57.499 1.00 35.97 282 PRO A CA 1
ATOM 2162 C C . PRO A 1 282 ? 57.801 25.146 -57.937 1.00 35.97 282 PRO A C 1
ATOM 2164 O O . PRO A 1 282 ? 58.558 26.021 -57.515 1.00 35.97 282 PRO A O 1
ATOM 2167 N N . LYS A 1 283 ? 58.203 24.222 -58.817 1.00 36.06 283 LYS A N 1
ATOM 2168 C CA . LYS A 1 283 ? 59.490 24.281 -59.520 1.00 36.06 283 LYS A CA 1
ATOM 2169 C C . LYS A 1 283 ? 59.478 25.470 -60.480 1.00 36.06 283 LYS A C 1
ATOM 2171 O O . LYS A 1 283 ? 58.806 25.439 -61.506 1.00 36.06 283 LYS A O 1
ATOM 2176 N N . VAL A 1 284 ? 60.246 26.501 -60.144 1.00 41.19 284 VAL A N 1
ATOM 2177 C CA . VAL A 1 284 ? 60.648 27.566 -61.068 1.00 41.19 284 VAL A CA 1
ATOM 2178 C C . VAL A 1 284 ? 61.632 26.955 -62.067 1.00 41.19 284 VAL A C 1
ATOM 2180 O O . VAL A 1 284 ? 62.705 26.503 -61.673 1.00 41.19 284 VAL A O 1
ATOM 2183 N N . ALA A 1 285 ? 61.262 26.911 -63.346 1.00 36.53 285 ALA A N 1
ATOM 2184 C CA . ALA A 1 285 ? 62.177 26.595 -64.436 1.00 36.53 285 ALA A CA 1
ATOM 2185 C C . ALA A 1 285 ? 62.555 27.900 -65.145 1.00 36.53 285 ALA A C 1
ATOM 2187 O O . ALA A 1 285 ? 61.753 28.493 -65.862 1.00 36.53 285 ALA A O 1
ATOM 2188 N N . SER A 1 286 ? 63.781 28.349 -64.895 1.00 37.44 286 SER A N 1
ATOM 2189 C CA . SER A 1 286 ? 64.511 29.309 -65.716 1.00 37.44 286 SER A CA 1
ATOM 2190 C C . SER A 1 286 ? 64.767 28.727 -67.107 1.00 37.44 286 SER A C 1
ATOM 2192 O O . SER A 1 286 ? 65.206 27.582 -67.184 1.00 37.44 286 SER A O 1
ATOM 2194 N N . ASN A 1 287 ? 64.577 29.516 -68.164 1.00 33.38 287 ASN A N 1
ATOM 2195 C CA . ASN A 1 287 ? 65.358 29.428 -69.402 1.00 33.38 287 ASN A CA 1
ATOM 2196 C C . ASN A 1 287 ? 65.219 30.743 -70.192 1.00 33.38 287 ASN A C 1
ATOM 2198 O O . ASN A 1 287 ? 64.133 31.083 -70.647 1.00 33.38 287 ASN A O 1
ATOM 2202 N N . ASP A 1 288 ? 66.340 31.439 -70.351 1.00 32.41 288 ASP A N 1
ATOM 2203 C CA . ASP A 1 288 ? 66.636 32.413 -71.415 1.00 32.41 288 ASP A CA 1
ATOM 2204 C C . ASP A 1 288 ? 67.662 31.742 -72.363 1.00 32.41 288 ASP A C 1
ATOM 2206 O O . ASP A 1 288 ? 68.350 30.821 -71.905 1.00 32.41 288 ASP A O 1
ATOM 2210 N N . PRO A 1 289 ? 67.951 32.231 -73.590 1.00 46.56 289 PRO A N 1
ATOM 2211 C CA . PRO A 1 289 ? 67.155 33.039 -74.527 1.00 46.56 289 PRO A CA 1
ATOM 2212 C C . PRO A 1 289 ? 67.229 32.524 -76.004 1.00 46.56 289 PRO A C 1
ATOM 2214 O O . PRO A 1 289 ? 67.910 31.539 -76.297 1.00 46.56 289 PRO A O 1
ATOM 2217 N N . SER A 1 290 ? 66.622 33.298 -76.930 1.00 31.52 290 SER A N 1
ATOM 2218 C CA . SER A 1 290 ? 66.884 33.471 -78.396 1.00 31.52 290 SER A CA 1
ATOM 2219 C C . SER A 1 290 ? 65.969 32.756 -79.425 1.00 31.52 290 SER A C 1
ATOM 2221 O O . SER A 1 290 ? 65.487 31.664 -79.136 1.00 31.52 290 SER A O 1
ATOM 2223 N N . PRO A 1 291 ? 65.824 33.261 -80.683 1.00 43.25 291 PRO A N 1
ATOM 2224 C CA . PRO A 1 291 ? 65.714 34.656 -81.178 1.00 43.25 291 PRO A CA 1
ATOM 2225 C C . PRO A 1 291 ? 64.572 34.875 -82.233 1.00 43.25 291 PRO A C 1
ATOM 2227 O O . PRO A 1 291 ? 63.916 33.920 -82.637 1.00 43.25 291 PRO A O 1
ATOM 2230 N N . VAL A 1 292 ? 64.466 36.115 -82.768 1.00 34.66 292 VAL A N 1
ATOM 2231 C CA . VAL A 1 292 ? 63.749 36.571 -84.009 1.00 34.66 292 VAL A CA 1
ATOM 2232 C C . VAL A 1 292 ? 62.211 36.724 -83.833 1.00 34.66 292 VAL A C 1
ATOM 2234 O O . VAL A 1 292 ? 61.593 35.894 -83.188 1.00 34.66 292 VAL A O 1
ATOM 2237 N N . GLU A 1 293 ? 61.478 37.763 -84.256 1.00 35.59 293 GLU A N 1
ATOM 2238 C CA . GLU A 1 293 ? 61.571 38.683 -85.396 1.00 35.59 293 GLU A CA 1
ATOM 2239 C C . GLU A 1 293 ? 60.700 39.943 -85.169 1.00 35.59 293 GLU A C 1
ATOM 2241 O O . GLU A 1 293 ? 59.829 39.999 -84.304 1.00 35.59 293 GLU A O 1
ATOM 2246 N N . GLU A 1 294 ? 60.974 40.938 -85.999 1.00 32.50 294 GLU A N 1
ATOM 2247 C CA . GLU A 1 294 ? 60.463 42.300 -86.129 1.00 32.50 294 GLU A CA 1
ATOM 2248 C C . GLU A 1 294 ? 58.930 42.495 -86.166 1.00 32.50 294 GLU A C 1
ATOM 2250 O O . GLU A 1 294 ? 58.214 41.789 -86.870 1.00 32.50 294 GLU A O 1
ATOM 2255 N N . ALA A 1 295 ? 58.451 43.598 -85.566 1.00 36.81 295 ALA A N 1
ATOM 2256 C CA . ALA A 1 295 ? 57.365 44.408 -86.135 1.00 36.81 295 ALA A CA 1
ATOM 2257 C C . ALA A 1 295 ? 57.377 45.855 -85.590 1.00 36.81 295 ALA A C 1
ATOM 2259 O O . ALA A 1 295 ? 56.989 46.124 -84.458 1.00 36.81 295 ALA A O 1
ATOM 2260 N N . LYS A 1 296 ? 57.842 46.763 -86.457 1.00 39.91 296 LYS A N 1
ATOM 2261 C CA . LYS A 1 296 ? 57.586 48.214 -86.575 1.00 39.91 296 LYS A CA 1
ATOM 2262 C C . LYS A 1 296 ? 56.539 48.852 -85.638 1.00 39.91 296 LYS A C 1
ATOM 2264 O O . LYS A 1 296 ? 55.352 48.559 -85.771 1.00 39.91 296 LYS A O 1
ATOM 2269 N N . ALA A 1 297 ? 56.957 49.890 -84.909 1.00 35.97 297 ALA A N 1
ATOM 2270 C CA . ALA A 1 297 ? 56.616 51.303 -85.162 1.00 35.97 297 ALA A CA 1
ATOM 2271 C C . ALA A 1 297 ? 57.524 52.218 -84.326 1.00 35.97 297 ALA A C 1
ATOM 2273 O O . ALA A 1 297 ? 57.753 51.883 -83.144 1.00 35.97 297 ALA A O 1
#

Sequence (297 aa):
MEARVGDLAERSLDLDQQVARIENANSAAEELPADLQLLKEARQRVDIVVKGADSDKAAIEAAKKRIEELEVTISKAAEDARNVTELCEQAYASATSTGLAAAFTERSRALDFSMWGWVFGLVVALGAGSFFGSIQVERLGKMIGDSSASGFSITVNLVLAVLSVGAPVWFAWLSTKQIGQRFRLSEDYAFKASISRAYEGYRREAAKIDPDLEKQLLKSALSRFDEQPLRLVETDSFGSPWHEFLSSGIIKDAAKSVPGFMQKVTDLAASSLERKGKIEPPKVASNDPSPVEEAKA

pLDDT: mean 81.38, std 15.69, range [31.52, 97.19]

Radius of gyration: 62.76 Å; chains: 1; bounding box: 133×70×211 Å

Organism: NCBI:txid200451

Foldseek 3Di:
DVVVVVVVVVVVVVVVVVVVVVVVVVVCVVCVVVVVVVVVVVVVVVVVVVVVVVVVVVVVVVVVVVVVVVVVVVVVVVVVVVVVVVVVVLVVLLCVLLVLLVVLLVLLVVLVVVLVVLVVLLVVLVVQLVVLLVVLVVVLVVLVPDPPRDPVNSVVSVVVSCVSNVVSVFSNVVSVLSNQLSNLLSVLSNVLSVCSNCLSVVLVVCVVPDPVSNVVSVVVNVVSVPPDSCVSRDPDDQPTPVSCVCPDPVVVVCPVVPPCPVVVVVVVVVVVVVVVVPPDDDDDDDDDDDDDDDDDD

Secondary structure (DSSP, 8-state):
-HHHHHHHHHHHHHHHHHHHHHHHHHHHHHHHHHHHHHHHHHHHHHHHHHHHHHHHHHHHHHHHHHHHHHHHHHHHHHHHHHHHHHHHHHHHHHHHHHHHHHHHHHHHHHHHHHHHHHHHHHHHHHHHHHHHHHHHHHHHHHHHH-TT--HHHHHHHHHHHHHHHHHHHHHHHHHHHHHHHHHHHHHHHHHHHHHHHHHHHHHHHHHHH-HHHHHHHHHHHHHHHSS-GGGGS-S---SSHHHHHHHSHHHHHHHHHSTTHHHHHHHHHHHHHHHHH--PPP---------------